Protein 2WCI (pdb70)

Radius of gyration: 21.92 Å; Cα contacts (8 Å, |Δi|>4): 332; chains: 2; bounding box: 42×84×42 Å

CATH classification: 3.40.30.10

Secondary structure (DSSP, 8-state):
--HHHHHHHHHHHH-SEEEEESB-SSSBSSHHHHHHHHHHHTT-S--EEEEGGG-HHHHHHHHHHHT--SS-EEEETTEEEESHHHHHHHHHHTHHHHHHHHHHHHH--S---/-HHHHHHHHHHH-SEEEEESB-SSSBSSHHHHHHHHHHHTT----EEEETTS-HHHHHHHHHHHT--SS-EEEETTEEEE-HHHHHHHHHHTHHHHHHHHHHHHHH--PPP-

Structure (mmCIF, N/CA/C/O backbone):
data_2WCI
#
_entry.id   2WCI
#
_cell.length_a   94.300
_cell.length_b   94.300
_cell.length_c   62.660
_cell.angle_alpha   90.00
_cell.angle_beta   90.00
_cell.angle_gamma   90.00
#
_symmetry.space_group_name_H-M   'P 43 21 2'
#
loop_
_entity.id
_entity.type
_entity.pdbx_description
1 polymer GLUTAREDOXIN-4
2 non-polymer 'FE2/S2 (INORGANIC) CLUSTER'
3 non-polymer GLUTATHIONE
4 non-polymer 'SODIUM ION'
5 water water
#
loop_
_atom_site.group_PDB
_atom_site.id
_atom_site.type_symbol
_atom_site.label_atom_id
_atom_site.label_alt_id
_atom_site.label_comp_id
_atom_site.label_asym_id
_atom_site.label_entity_id
_atom_site.label_seq_id
_atom_site.pdbx_PDB_ins_code
_atom_site.Cartn_x
_atom_site.Cartn_y
_atom_site.Cartn_z
_atom_site.occupancy
_atom_site.B_iso_or_equiv
_atom_site.auth_seq_id
_atom_site.auth_comp_id
_atom_site.auth_asym_id
_atom_site.auth_atom_id
_atom_site.pdbx_PDB_model_num
ATOM 1 N N . MET A 1 21 ? 51.503 17.429 16.281 1.00 37.17 1 MET A N 1
ATOM 2 C CA . MET A 1 21 ? 50.667 17.727 17.487 1.00 36.21 1 MET A CA 1
ATOM 3 C C . MET A 1 21 ? 50.595 19.160 17.975 1.00 34.66 1 MET A C 1
ATOM 4 O O . MET A 1 21 ? 51.601 19.877 18.066 1.00 35.01 1 MET A O 1
ATOM 9 N N . SER A 1 22 ? 49.393 19.544 18.385 1.00 32.31 2 SER A N 1
ATOM 10 C CA . SER A 1 22 ? 49.193 20.761 19.129 1.00 30.33 2 SER A CA 1
ATOM 11 C C . SER A 1 22 ? 48.227 20.375 20.227 1.00 29.19 2 SER A C 1
ATOM 12 O O . SER A 1 22 ? 47.626 19.305 20.155 1.00 29.02 2 SER A O 1
ATOM 15 N N . THR A 1 23 ? 48.092 21.191 21.271 1.00 28.33 3 THR A N 1
ATOM 16 C CA . THR A 1 23 ? 47.085 20.889 22.304 1.00 27.15 3 THR A CA 1
ATOM 17 C C . THR A 1 23 ? 45.669 20.928 21.733 1.00 26.55 3 THR A C 1
ATOM 18 O O . THR A 1 23 ? 44.769 20.244 22.230 1.00 25.69 3 THR A O 1
ATOM 22 N N . THR A 1 24 ? 45.444 21.760 20.727 1.00 26.27 4 THR A N 1
ATOM 23 C CA . THR A 1 24 ? 44.086 21.737 20.124 1.00 24.67 4 THR A CA 1
ATOM 24 C C . THR A 1 24 ? 43.798 20.498 19.278 1.00 24.36 4 THR A C 1
ATOM 25 O O . THR A 1 24 ? 42.685 19.967 19.339 1.00 22.74 4 THR A O 1
ATOM 29 N N . ILE A 1 25 ? 44.796 19.966 18.573 1.00 23.56 5 ILE A N 1
ATOM 30 C CA . ILE A 1 25 ? 44.581 18.688 17.897 1.00 24.07 5 ILE A CA 1
ATOM 31 C C . ILE A 1 25 ? 44.301 17.635 18.962 1.00 24.71 5 ILE A C 1
ATOM 32 O O . ILE A 1 25 ? 43.363 16.814 18.816 1.00 25.12 5 ILE A O 1
ATOM 37 N N . GLU A 1 26 ? 45.066 17.650 20.057 1.00 24.09 6 GLU A N 1
ATOM 38 C CA . GLU A 1 26 ? 44.783 16.703 21.130 1.00 25.71 6 GLU A CA 1
ATOM 39 C C . GLU A 1 26 ? 43.336 16.827 21.625 1.00 25.42 6 GLU A C 1
ATOM 40 O O . GLU A 1 26 ? 42.658 15.818 21.831 1.00 24.02 6 GLU A O 1
ATOM 46 N N . LYS A 1 27 ? 42.868 18.069 21.802 1.00 25.02 7 LYS A N 1
ATOM 47 C CA . LYS A 1 27 ? 41.501 18.271 22.259 1.00 24.07 7 LYS A CA 1
ATOM 48 C C . LYS A 1 27 ? 40.466 17.710 21.286 1.00 22.81 7 LYS A C 1
ATOM 49 O O . LYS A 1 27 ? 39.540 17.039 21.718 1.00 23.17 7 LYS A O 1
ATOM 55 N N . ILE A 1 28 ? 40.608 18.021 20.007 1.00 20.66 8 ILE A N 1
ATOM 56 C CA . ILE A 1 28 ? 39.735 17.478 18.942 1.00 21.48 8 ILE A CA 1
ATOM 57 C C . ILE A 1 28 ? 39.753 15.943 18.918 1.00 21.74 8 ILE A C 1
ATOM 58 O O . ILE A 1 28 ? 38.737 15.267 18.750 1.00 20.44 8 ILE A O 1
ATOM 63 N N . GLN A 1 29 ? 40.933 15.374 19.074 1.00 21.62 9 GLN A N 1
ATOM 64 C CA . GLN A 1 29 ? 41.034 13.919 19.063 1.00 22.46 9 GLN A CA 1
ATOM 65 C C . GLN A 1 29 ? 40.235 13.307 20.203 1.00 22.82 9 GLN A C 1
ATOM 66 O O . GLN A 1 29 ? 39.594 12.283 20.033 1.00 22.26 9 GLN A O 1
ATOM 72 N N . ARG A 1 30 ? 40.272 13.936 21.371 1.00 23.76 10 ARG A N 1
ATOM 73 C CA . ARG A 1 30 ? 39.500 13.448 22.496 1.00 26.13 10 ARG A CA 1
ATOM 74 C C . ARG A 1 30 ? 37.996 13.528 22.185 1.00 24.90 10 ARG A C 1
ATOM 75 O O . ARG A 1 30 ? 37.223 12.627 22.502 1.00 24.79 10 ARG A O 1
ATOM 83 N N . GLN A 1 31 ? 37.584 14.650 21.610 1.00 23.89 11 GLN A N 1
ATOM 84 C CA . GLN A 1 31 ? 36.154 14.888 21.353 1.00 22.15 11 GLN A CA 1
ATOM 85 C C . GLN A 1 31 ? 35.640 13.799 20.430 1.00 21.92 11 GLN A C 1
ATOM 86 O O . GLN A 1 31 ? 34.582 13.185 20.682 1.00 22.32 11 GLN A O 1
ATOM 92 N N . ILE A 1 32 ? 36.399 13.551 19.376 1.00 21.58 12 ILE A N 1
ATOM 93 C CA . ILE A 1 32 ? 36.019 12.578 18.372 1.00 21.81 12 ILE A CA 1
ATOM 94 C C . ILE A 1 32 ? 36.067 11.156 18.935 1.00 22.57 12 ILE A C 1
ATOM 95 O O . ILE A 1 32 ? 35.228 10.307 18.615 1.00 22.21 12 ILE A O 1
ATOM 100 N N . ALA A 1 33 ? 37.058 10.882 19.773 1.00 23.79 13 ALA A N 1
ATOM 101 C CA . ALA A 1 33 ? 37.186 9.512 20.331 1.00 24.12 13 ALA A CA 1
ATOM 102 C C . ALA A 1 33 ? 36.137 9.252 21.402 1.00 25.39 13 ALA A C 1
ATOM 103 O O . ALA A 1 33 ? 35.697 8.125 21.598 1.00 26.88 13 ALA A O 1
ATOM 105 N N . GLU A 1 34 ? 35.732 10.301 22.110 1.00 25.51 14 GLU A N 1
ATOM 106 C CA . GLU A 1 34 ? 34.798 10.184 23.217 1.00 24.79 14 GLU A CA 1
ATOM 107 C C . GLU A 1 34 ? 33.315 10.311 22.838 1.00 24.03 14 GLU A C 1
ATOM 108 O O . GLU A 1 34 ? 32.456 9.965 23.651 1.00 22.73 14 GLU A O 1
ATOM 114 N N . ASN A 1 35 ? 33.027 10.832 21.642 1.00 22.55 15 ASN A N 1
ATOM 115 C CA . ASN A 1 35 ? 31.642 11.112 21.236 1.00 22.10 15 ASN A CA 1
ATOM 116 C C . ASN A 1 35 ? 31.351 10.424 19.905 1.00 20.84 15 ASN A C 1
ATOM 117 O O . ASN A 1 35 ? 31.723 10.915 18.845 1.00 19.50 15 ASN A O 1
ATOM 122 N N . PRO A 1 36 ? 30.671 9.266 19.955 1.00 21.53 16 PRO A N 1
ATOM 123 C CA . PRO A 1 36 ? 30.534 8.459 18.739 1.00 21.32 16 PRO A CA 1
ATOM 124 C C . PRO A 1 36 ? 29.686 9.112 17.645 1.00 19.66 16 PRO A C 1
ATOM 125 O O . PRO A 1 36 ? 29.780 8.726 16.480 1.00 18.52 16 PRO A O 1
ATOM 129 N N . ILE A 1 37 ? 28.885 10.102 18.039 1.00 18.87 17 ILE A N 1
ATOM 130 C CA . ILE A 1 37 ? 28.090 10.891 17.080 1.00 17.97 17 ILE A CA 1
ATOM 131 C C . ILE A 1 37 ? 28.293 12.357 17.450 1.00 17.79 17 ILE A C 1
ATOM 132 O O . ILE A 1 37 ? 27.792 12.802 18.464 1.00 17.82 17 ILE A O 1
ATOM 137 N N . LEU A 1 38 ? 29.012 13.083 16.599 1.00 16.57 18 LEU A N 1
ATOM 138 C CA . LEU A 1 38 ? 29.525 14.411 16.939 1.00 16.58 18 LEU A CA 1
ATOM 139 C C . LEU A 1 38 ? 29.396 15.346 15.747 1.00 15.60 18 LEU A C 1
ATOM 140 O O . LEU A 1 38 ? 29.877 15.064 14.642 1.00 16.04 18 LEU A O 1
ATOM 145 N N . LEU A 1 39 ? 28.749 16.484 15.953 1.00 15.61 19 LEU A N 1
ATOM 146 C CA . LEU A 1 39 ? 28.561 17.412 14.853 1.00 14.91 19 LEU A CA 1
ATOM 147 C C . LEU A 1 39 ? 29.301 18.714 15.219 1.00 15.21 19 LEU A C 1
ATOM 148 O O . LEU A 1 39 ? 28.933 19.363 16.186 1.00 14.92 19 LEU A O 1
ATOM 153 N N . TYR A 1 40 ? 30.327 19.087 14.455 1.00 15.02 20 TYR A N 1
ATOM 154 C CA . TYR A 1 40 ? 30.916 20.417 14.586 1.00 13.78 20 TYR A CA 1
ATOM 155 C C . TYR A 1 40 ? 30.076 21.348 13.712 1.00 14.50 20 TYR A C 1
ATOM 156 O O . TYR A 1 40 ? 29.862 21.080 12.535 1.00 14.79 20 TYR A O 1
ATOM 165 N N . MET A 1 41 ? 29.602 22.451 14.262 1.00 14.80 21 MET A N 1
ATOM 166 C CA . MET A 1 41 ? 28.676 23.262 13.490 1.00 15.43 21 MET A CA 1
ATOM 167 C C . MET A 1 41 ? 28.842 24.757 13.869 1.00 15.82 21 MET A C 1
ATOM 168 O O . MET A 1 41 ? 29.513 25.087 14.842 1.00 15.53 21 MET A O 1
ATOM 173 N N . LYS A 1 42 ? 28.177 25.637 13.126 1.00 17.49 22 LYS A N 1
ATOM 174 C CA . LYS A 1 42 ? 28.146 27.064 13.456 1.00 17.22 22 LYS A CA 1
ATOM 175 C C . LYS A 1 42 ? 26.856 27.314 14.241 1.00 17.38 22 LYS A C 1
ATOM 176 O O . LYS A 1 42 ? 25.737 27.079 13.740 1.00 16.03 22 LYS A O 1
ATOM 182 N N . GLY A 1 43 ? 27.015 27.767 15.481 1.00 17.35 23 GLY A N 1
ATOM 183 C CA . GLY A 1 43 ? 25.892 27.924 16.379 1.00 19.02 23 GLY A CA 1
ATOM 184 C C . GLY A 1 43 ? 25.609 26.635 17.136 1.00 18.80 23 GLY A C 1
ATOM 185 O O . GLY A 1 43 ? 26.467 25.770 17.206 1.00 19.11 23 GLY A O 1
ATOM 186 N N . SER A 1 44 ? 24.409 26.513 17.703 1.00 18.16 24 SER A N 1
ATOM 187 C CA . SER A 1 44 ? 24.014 25.313 18.451 1.00 18.52 24 SER A CA 1
ATOM 188 C C . SER A 1 44 ? 22.792 24.680 17.801 1.00 18.38 24 SER A C 1
ATOM 189 O O . SER A 1 44 ? 22.152 25.299 16.954 1.00 18.91 24 SER A O 1
ATOM 192 N N . PRO A 1 45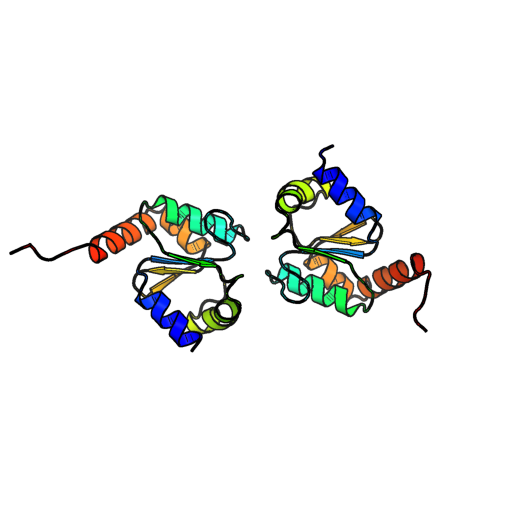 ? 22.481 23.421 18.158 1.00 17.95 25 PRO A N 1
ATOM 193 C CA . PRO A 1 45 ? 21.327 22.769 17.536 1.00 18.63 25 PRO A CA 1
ATOM 194 C C . PRO A 1 45 ? 20.028 23.557 17.687 1.00 18.66 25 PRO A C 1
ATOM 195 O O . PRO A 1 45 ? 19.204 23.554 16.771 1.00 17.79 25 PRO A O 1
ATOM 199 N N . LYS A 1 46 ? 19.860 24.220 18.822 1.00 19.71 26 LYS A N 1
ATOM 200 C CA . LYS A 1 46 ? 18.659 25.012 19.047 1.00 22.43 26 LYS A CA 1
ATOM 201 C C . LYS A 1 46 ? 18.690 26.384 18.343 1.00 22.85 26 LYS A C 1
ATOM 202 O O . LYS A 1 46 ? 17.628 26.943 18.003 1.00 22.67 26 LYS A O 1
ATOM 208 N N . LEU A 1 47 ? 19.890 26.896 18.089 1.00 21.40 27 LEU A N 1
ATOM 209 C CA . LEU A 1 47 ? 20.065 28.210 17.439 1.00 22.11 27 LEU A CA 1
ATOM 210 C C . LEU A 1 47 ? 21.242 28.153 16.455 1.00 20.32 27 LEU A C 1
ATOM 211 O O . LEU A 1 47 ? 22.315 28.648 16.759 1.00 19.65 27 LEU A O 1
ATOM 216 N N . PRO A 1 48 ? 21.035 27.528 15.298 1.00 20.01 28 PRO A N 1
ATOM 217 C CA . PRO A 1 48 ? 22.130 27.416 14.330 1.00 18.81 28 PRO A CA 1
ATOM 218 C C . PRO A 1 48 ? 22.417 28.805 13.728 1.00 19.64 28 PRO A C 1
ATOM 219 O O . PRO A 1 48 ? 21.507 29.690 13.710 1.00 18.51 28 PRO A O 1
ATOM 223 N N . SER A 1 49 ? 23.661 29.026 13.291 1.00 18.40 29 SER A N 1
ATOM 224 C CA . SER A 1 49 ? 24.101 30.363 12.834 1.00 17.45 29 SER A CA 1
ATOM 225 C C . SER A 1 49 ? 24.299 30.413 11.320 1.00 16.95 29 SER A C 1
ATOM 226 O O . SER A 1 49 ? 24.780 31.413 10.770 1.00 17.42 29 SER A O 1
ATOM 229 N N . CYS A 1 50 ? 23.937 29.325 10.645 1.00 16.71 30 CYS A N 1
ATOM 230 C CA . CYS A 1 50 ? 24.198 29.154 9.211 1.00 16.08 30 CYS A CA 1
ATOM 231 C C . CYS A 1 50 ? 23.289 28.066 8.685 1.00 16.65 30 CYS A C 1
ATOM 232 O O . CYS A 1 50 ? 23.126 27.030 9.341 1.00 15.75 30 CYS A O 1
ATOM 235 N N . GLY A 1 51 ? 22.686 28.294 7.520 1.00 17.25 31 GLY A N 1
ATOM 236 C CA . GLY A 1 51 ? 21.789 27.294 6.922 1.00 16.81 31 GLY A CA 1
ATOM 237 C C . GLY A 1 51 ? 22.436 25.921 6.707 1.00 17.38 31 GLY A C 1
ATOM 238 O O . GLY A 1 51 ? 21.776 24.879 6.831 1.00 16.74 31 GLY A O 1
ATOM 239 N N . PHE A 1 52 ? 23.726 25.883 6.370 1.00 16.36 32 PHE A N 1
ATOM 240 C CA . PHE A 1 52 ? 24.395 24.577 6.195 1.00 16.31 32 PHE A CA 1
ATOM 241 C C . PHE A 1 52 ? 24.385 23.778 7.505 1.00 15.72 32 PHE A C 1
ATOM 242 O O . PHE A 1 52 ? 24.182 22.559 7.498 1.00 16.48 32 PHE A O 1
ATOM 250 N N . SER A 1 53 ? 24.666 24.459 8.620 1.00 15.15 33 SER A N 1
ATOM 251 C CA . SER A 1 53 ? 24.669 23.847 9.940 1.00 14.55 33 SER A CA 1
ATOM 252 C C . SER A 1 53 ? 23.240 23.511 10.371 1.00 15.70 33 SER A C 1
ATOM 253 O O . SER A 1 53 ? 23.008 22.452 10.930 1.00 15.33 33 SER A O 1
ATOM 256 N N . ALA A 1 54 ? 22.293 24.411 10.112 1.00 15.56 34 ALA A N 1
ATOM 257 C CA . ALA A 1 54 ? 20.841 24.125 10.416 1.00 14.67 34 ALA A CA 1
ATOM 258 C C . ALA A 1 54 ? 20.348 22.856 9.689 1.00 15.82 34 ALA A C 1
ATOM 259 O O . ALA A 1 54 ? 19.689 21.985 10.303 1.00 16.56 34 ALA A O 1
ATOM 261 N N . GLN A 1 55 ? 20.598 22.774 8.392 1.00 15.35 35 GLN A N 1
ATOM 262 C CA . GLN A 1 55 ? 20.186 21.604 7.593 1.00 17.38 35 GLN A CA 1
ATOM 263 C C . GLN A 1 55 ? 20.783 20.293 8.110 1.00 17.17 35 GLN A C 1
ATOM 264 O O . GLN A 1 55 ? 20.079 19.263 8.227 1.00 16.50 35 GLN A O 1
ATOM 270 N N . ALA A 1 56 ? 22.090 20.312 8.366 1.00 16.69 36 ALA A N 1
ATOM 271 C CA . ALA A 1 56 ? 22.763 19.133 8.869 1.00 17.08 36 ALA A CA 1
ATOM 272 C C . ALA A 1 56 ? 22.214 18.709 10.256 1.00 17.32 36 ALA A C 1
ATOM 273 O O . ALA A 1 56 ? 21.935 17.517 10.494 1.00 16.34 36 ALA A O 1
ATOM 275 N N . VAL A 1 57 ? 21.991 19.683 11.139 1.00 16.59 37 VAL A N 1
ATOM 276 C CA . VAL A 1 57 ? 21.567 19.350 12.468 1.00 17.97 37 VAL A CA 1
ATOM 277 C C . VAL A 1 57 ? 20.135 18.808 12.459 1.00 18.32 37 VAL A C 1
ATOM 278 O O . VAL A 1 57 ? 19.814 17.925 13.252 1.00 18.22 37 VAL A O 1
ATOM 282 N N . GLN A 1 58 ? 19.292 19.317 11.548 1.00 18.05 38 GLN A N 1
ATOM 283 C CA . GLN A 1 58 ? 17.894 18.883 11.410 1.00 19.65 38 GLN A CA 1
ATOM 284 C C . GLN A 1 58 ? 17.838 17.408 10.986 1.00 19.56 38 GLN A C 1
ATOM 285 O O . GLN A 1 58 ? 17.161 16.585 11.614 1.00 19.89 38 GLN A O 1
ATOM 291 N N . ALA A 1 59 ? 18.568 17.085 9.928 1.00 18.13 39 ALA A N 1
ATOM 292 C CA . ALA A 1 59 ? 18.678 15.705 9.429 1.00 18.27 39 ALA A CA 1
ATOM 293 C C . ALA A 1 59 ? 19.282 14.764 10.490 1.00 18.00 39 ALA A C 1
ATOM 294 O O . ALA A 1 59 ? 18.815 13.633 10.686 1.00 17.59 39 ALA A O 1
ATOM 296 N N . LEU A 1 60 ? 20.318 15.212 11.193 1.00 16.87 40 LEU A N 1
ATOM 297 C CA . LEU A 1 60 ? 20.949 14.351 12.191 1.00 16.89 40 LEU A CA 1
ATOM 298 C C . LEU A 1 60 ? 19.967 14.081 13.336 1.00 17.46 40 LEU A C 1
ATOM 299 O O . LEU A 1 60 ? 19.720 12.913 13.739 1.00 17.29 40 LEU A O 1
ATOM 304 N N . ALA A 1 61 ? 19.409 15.171 13.860 1.00 15.86 41 ALA A N 1
ATOM 305 C CA . ALA A 1 61 ? 18.495 15.084 14.983 1.00 16.97 41 ALA A CA 1
ATOM 306 C C . ALA A 1 61 ? 17.284 14.224 14.645 1.00 17.57 41 ALA A C 1
ATOM 307 O O . ALA A 1 61 ? 16.799 13.486 15.496 1.00 18.38 41 ALA A O 1
ATOM 309 N N . ALA A 1 62 ? 16.790 14.316 13.418 1.00 18.21 42 ALA A N 1
ATOM 310 C CA . ALA A 1 62 ? 15.621 13.525 13.001 1.00 21.00 42 ALA A CA 1
ATOM 311 C C . ALA A 1 62 ? 15.891 12.010 13.077 1.00 22.03 42 ALA A C 1
ATOM 312 O O . ALA A 1 62 ? 14.950 11.213 13.017 1.00 21.52 42 ALA A O 1
ATOM 314 N N . CYS A 1 63 ? 17.158 11.613 13.181 1.00 21.89 43 CYS A N 1
ATOM 315 C CA . CYS A 1 63 ? 17.491 10.184 13.282 1.00 23.04 43 CYS A CA 1
ATOM 316 C C . CYS A 1 63 ? 17.100 9.621 14.658 1.00 22.76 43 CYS A C 1
ATOM 317 O O . CYS A 1 63 ? 16.993 8.383 14.849 1.00 22.74 43 CYS A O 1
ATOM 320 N N . GLY A 1 64 ? 16.904 10.530 15.606 1.00 21.79 44 GLY A N 1
ATOM 321 C CA . GLY A 1 64 ? 16.302 10.211 16.911 1.00 22.31 44 GLY A CA 1
ATOM 322 C C . GLY A 1 64 ? 17.234 9.614 17.947 1.00 22.56 44 GLY A C 1
ATOM 323 O O . GLY A 1 64 ? 16.773 8.950 18.877 1.00 22.17 44 GLY A O 1
ATOM 324 N N . GLU A 1 65 ? 18.544 9.813 17.790 1.00 21.57 45 GLU A N 1
ATOM 325 C CA . GLU A 1 65 ? 19.535 9.310 18.762 1.00 22.37 45 GLU A CA 1
ATOM 326 C C . GLU A 1 65 ? 20.351 10.476 19.360 1.00 23.31 45 GLU A C 1
ATOM 327 O O . GLU A 1 65 ? 20.425 11.552 18.766 1.00 22.26 45 GLU A O 1
ATOM 333 N N . ARG A 1 66 ? 20.932 10.252 20.539 1.00 23.25 46 ARG A N 1
ATOM 334 C CA . ARG A 1 66 ? 21.679 11.280 21.212 1.00 24.17 46 ARG A CA 1
ATOM 335 C C . ARG A 1 66 ? 22.831 11.663 20.318 1.00 23.09 46 ARG A C 1
ATOM 336 O O . ARG A 1 66 ? 23.474 10.774 19.759 1.00 23.03 46 ARG A O 1
ATOM 344 N N . PHE A 1 67 ? 23.117 12.964 20.197 1.00 20.29 47 PHE A N 1
ATOM 345 C CA . PHE A 1 67 ? 24.332 13.401 19.493 1.00 19.84 47 PHE A CA 1
ATOM 346 C C . PHE A 1 67 ? 24.955 14.531 20.292 1.00 19.43 47 PHE A C 1
ATOM 347 O O . PHE A 1 67 ? 24.254 15.255 21.021 1.00 19.74 47 PHE A O 1
ATOM 355 N N . ALA A 1 68 ? 26.269 14.672 20.165 1.00 18.68 48 ALA A N 1
ATOM 356 C CA . ALA A 1 68 ? 26.982 15.789 20.765 1.00 18.07 48 ALA A CA 1
ATOM 357 C C . ALA A 1 68 ? 27.295 16.840 19.674 1.00 17.29 48 ALA A C 1
ATOM 358 O O . ALA A 1 68 ? 27.321 16.510 18.484 1.00 16.33 48 ALA A O 1
ATOM 360 N N . TYR A 1 69 ? 27.441 18.110 20.065 1.00 16.63 49 TYR A N 1
ATOM 361 C CA . TYR A 1 69 ? 27.803 19.170 19.079 1.00 16.16 49 TYR A CA 1
ATOM 362 C C . TYR A 1 69 ? 28.930 20.021 19.661 1.00 16.57 49 TYR A C 1
ATOM 363 O O . TYR A 1 69 ? 29.087 20.128 20.879 1.00 17.24 49 TYR A O 1
ATOM 372 N N . VAL A 1 70 ? 29.676 20.666 18.774 1.00 16.97 50 VAL A N 1
ATOM 373 C CA . VAL A 1 70 ? 30.618 21.708 19.165 1.00 16.62 50 VAL A CA 1
ATOM 374 C C . VAL A 1 70 ? 30.299 22.909 18.289 1.00 16.43 50 VAL A C 1
ATOM 375 O O . VAL A 1 70 ? 30.234 22.794 17.081 1.00 15.82 50 VAL A O 1
ATOM 379 N N . ASP A 1 71 ? 30.086 24.055 18.909 1.00 17.32 51 ASP A N 1
ATOM 380 C CA . ASP A 1 71 ? 29.862 25.290 18.165 1.00 17.43 51 ASP A CA 1
ATOM 381 C C . ASP A 1 71 ? 31.211 25.926 17.873 1.00 17.78 51 ASP A C 1
ATOM 382 O O . ASP A 1 71 ? 31.853 26.504 18.776 1.00 19.39 51 ASP A O 1
ATOM 387 N N . ILE A 1 72 ? 31.678 25.790 16.648 1.00 17.02 52 ILE A N 1
ATOM 388 C CA . ILE A 1 72 ? 33.034 26.267 16.345 1.00 17.87 52 ILE A CA 1
ATOM 389 C C . ILE A 1 72 ? 33.085 27.797 16.356 1.00 18.14 52 ILE A C 1
ATOM 390 O O . ILE A 1 72 ? 34.149 28.367 16.291 1.00 17.90 52 ILE A O 1
ATOM 395 N N . LEU A 1 73 ? 31.929 28.464 16.436 1.00 18.80 53 LEU A N 1
ATOM 396 C CA . LEU A 1 73 ? 31.970 29.919 16.536 1.00 20.25 53 LEU A CA 1
ATOM 397 C C . LEU A 1 73 ? 32.253 30.356 17.975 1.00 21.85 53 LEU A C 1
ATOM 398 O O . LEU A 1 73 ? 32.443 31.555 18.245 1.00 21.68 53 LEU A O 1
ATOM 403 N N . GLN A 1 74 ? 32.269 29.404 18.891 1.00 22.17 54 GLN A N 1
ATOM 404 C CA . GLN A 1 74 ? 32.680 29.689 20.274 1.00 24.38 54 GLN A CA 1
ATOM 405 C C . GLN A 1 74 ? 34.002 29.009 20.602 1.00 24.43 54 GLN A C 1
ATOM 406 O O . GLN A 1 74 ? 34.427 28.970 21.761 1.00 25.42 54 GLN A O 1
ATOM 412 N N . ASN A 1 75 ? 34.665 28.475 19.590 1.00 24.14 55 ASN A N 1
ATOM 413 C CA . ASN A 1 75 ? 35.870 27.711 19.818 1.00 24.88 55 ASN A CA 1
ATOM 414 C C . ASN A 1 75 ? 36.843 28.041 18.721 1.00 25.22 55 ASN A C 1
ATOM 415 O O . ASN A 1 75 ? 37.025 27.266 17.795 1.00 24.65 55 ASN A O 1
ATOM 420 N N . PRO A 1 76 ? 37.453 29.228 18.800 1.00 25.50 56 PRO A N 1
ATOM 421 C CA . PRO A 1 76 ? 38.304 29.688 17.701 1.00 25.85 56 PRO A CA 1
ATOM 422 C C . PRO A 1 76 ? 39.464 28.763 17.376 1.00 25.72 56 PRO A C 1
ATOM 423 O O . PRO A 1 76 ? 39.855 28.683 16.217 1.00 25.22 56 PRO A O 1
ATOM 427 N N . ASP A 1 77 ? 39.991 28.073 18.387 1.00 26.43 57 ASP A N 1
ATOM 428 C CA . ASP A 1 77 ? 41.099 27.133 18.187 1.00 26.99 57 ASP A CA 1
ATOM 429 C C . ASP A 1 77 ? 40.654 25.978 17.287 1.00 25.37 57 ASP A C 1
ATOM 430 O O . ASP A 1 77 ? 41.335 25.589 16.340 1.00 23.77 57 ASP A O 1
ATOM 435 N N . ILE A 1 78 ? 39.469 25.447 17.583 1.00 23.16 58 ILE A N 1
ATOM 436 C CA . ILE A 1 78 ? 38.925 24.385 16.728 1.00 21.44 58 ILE A CA 1
ATOM 437 C C . ILE A 1 78 ? 38.573 24.868 15.319 1.00 20.58 58 ILE A C 1
ATOM 438 O O . ILE A 1 78 ? 38.853 24.210 14.317 1.00 19.45 58 ILE A O 1
ATOM 443 N N . ARG A 1 79 ? 37.941 26.035 15.222 1.00 20.32 59 ARG A N 1
ATOM 444 C CA . ARG A 1 79 ? 37.656 26.585 13.914 1.00 19.87 59 ARG A CA 1
ATOM 445 C C . ARG A 1 79 ? 38.905 26.688 13.004 1.00 20.95 59 ARG A C 1
ATOM 446 O O . ARG A 1 79 ? 38.860 26.409 11.777 1.00 19.63 59 ARG A O 1
ATOM 454 N N . ALA A 1 80 ? 40.018 27.087 13.626 1.00 22.05 60 ALA A N 1
ATOM 455 C CA . ALA A 1 80 ? 41.316 27.283 12.940 1.00 23.08 60 ALA A CA 1
ATOM 456 C C . ALA A 1 80 ? 41.982 25.979 12.544 1.00 23.61 60 ALA A C 1
ATOM 457 O O . ALA A 1 80 ? 42.498 25.858 11.437 1.00 24.34 60 ALA A O 1
ATOM 459 N N . GLU A 1 81 ? 41.963 25.007 13.462 1.00 23.34 61 GLU A N 1
ATOM 460 C CA . GLU A 1 81 ? 42.734 23.767 13.326 1.00 22.57 61 GLU A CA 1
ATOM 461 C C . GLU A 1 81 ? 42.002 22.551 12.756 1.00 21.69 61 GLU A C 1
ATOM 462 O O . GLU A 1 81 ? 42.623 21.654 12.160 1.00 20.59 61 GLU A O 1
ATOM 468 N N . LEU A 1 82 ? 40.692 22.492 12.959 1.00 19.22 62 LEU A N 1
ATOM 469 C CA . LEU A 1 82 ? 39.968 21.268 12.535 1.00 18.64 62 LEU A CA 1
ATOM 470 C C . LEU A 1 82 ? 39.976 20.972 11.026 1.00 18.61 62 LEU A C 1
ATOM 471 O O . LEU A 1 82 ? 40.062 19.822 10.606 1.00 19.56 62 LEU A O 1
ATOM 476 N N . PRO A 1 83 ? 39.861 22.005 10.188 1.00 18.20 63 PRO A N 1
ATOM 477 C CA . PRO A 1 83 ? 39.804 21.779 8.763 1.00 18.69 63 PRO A CA 1
ATOM 478 C C . PRO A 1 83 ? 41.032 21.003 8.243 1.00 19.61 63 PRO A C 1
ATOM 479 O O . PRO A 1 83 ? 40.908 20.073 7.451 1.00 19.06 63 PRO A O 1
ATOM 483 N N . LYS A 1 84 ? 42.223 21.422 8.658 1.00 21.17 64 LYS A N 1
ATOM 484 C CA . LYS A 1 84 ? 43.438 20.700 8.286 1.00 22.48 64 LYS A CA 1
ATOM 485 C C . LYS A 1 84 ? 43.485 19.298 8.876 1.00 22.22 64 LYS A C 1
ATOM 486 O O . LYS A 1 84 ? 43.879 18.343 8.183 1.00 23.13 64 LYS A O 1
ATOM 492 N N . TYR A 1 85 ? 43.085 19.149 10.131 1.00 21.94 65 TYR A N 1
ATOM 493 C CA . TYR A 1 85 ? 43.082 17.814 10.753 1.00 21.36 65 TYR A CA 1
ATOM 494 C C . TYR A 1 85 ? 42.095 16.861 10.030 1.00 22.45 65 TYR A C 1
ATOM 495 O O . TYR A 1 85 ? 42.400 15.699 9.750 1.00 21.00 65 TYR A O 1
ATOM 504 N N . ALA A 1 86 ? 40.926 17.398 9.682 1.00 20.53 66 ALA A N 1
ATOM 505 C CA . ALA A 1 86 ? 39.846 16.649 9.047 1.00 20.01 66 ALA A CA 1
ATOM 506 C C . ALA A 1 86 ? 40.056 16.424 7.572 1.00 19.68 66 ALA A C 1
ATOM 507 O O . ALA A 1 86 ? 39.322 15.656 6.952 1.00 18.66 66 ALA A O 1
ATOM 509 N N . ASN A 1 87 ? 41.016 17.136 6.991 1.00 19.25 67 ASN A N 1
ATOM 510 C CA . ASN A 1 87 ? 41.117 17.167 5.532 1.00 20.03 67 ASN A CA 1
ATOM 511 C C . ASN A 1 87 ? 39.786 17.573 4.880 1.00 18.62 67 ASN A C 1
ATOM 512 O O . ASN A 1 87 ? 39.362 16.987 3.877 1.00 18.46 67 ASN A O 1
ATOM 517 N N . TRP A 1 88 ? 39.191 18.622 5.435 1.00 17.85 68 TRP A N 1
ATOM 518 C CA . TRP A 1 88 ? 37.813 19.041 5.097 1.00 18.29 68 TRP A CA 1
ATOM 519 C C . TRP A 1 88 ? 37.669 20.506 5.498 1.00 19.05 68 TRP A C 1
ATOM 520 O O . TRP A 1 88 ? 37.643 20.846 6.688 1.00 19.70 68 TRP A O 1
ATOM 531 N N . PRO A 1 89 ? 37.562 21.386 4.494 1.00 19.33 69 PRO A N 1
ATOM 532 C CA . PRO A 1 89 ? 37.753 22.800 4.723 1.00 19.96 69 PRO A CA 1
ATOM 533 C C . PRO A 1 89 ? 36.633 23.484 5.503 1.00 19.95 69 PRO A C 1
ATOM 534 O O . PRO A 1 89 ? 36.802 24.598 5.959 1.00 21.11 69 PRO A O 1
ATOM 538 N N . THR A 1 90 ? 35.490 22.824 5.666 1.00 18.48 70 THR A N 1
ATOM 539 C CA . THR A 1 90 ? 34.265 23.549 5.994 1.00 16.55 70 THR A CA 1
ATOM 540 C C . THR A 1 90 ? 33.516 22.957 7.172 1.00 15.72 70 THR A C 1
ATOM 541 O O . THR A 1 90 ? 33.821 21.837 7.616 1.00 14.83 70 THR A O 1
ATOM 545 N N . PHE A 1 91 ? 32.548 23.748 7.676 1.00 14.09 71 PHE A N 1
ATOM 546 C CA . PHE A 1 91 ? 31.567 23.318 8.651 1.00 14.76 71 PHE A CA 1
ATOM 547 C C . PHE A 1 91 ? 30.169 23.402 8.008 1.00 14.85 71 PHE A C 1
ATOM 548 O O . PHE A 1 91 ? 29.931 24.279 7.195 1.00 15.37 71 PHE A O 1
ATOM 556 N N . PRO A 1 92 ? 29.240 22.490 8.395 1.00 14.70 72 PRO A N 1
ATOM 557 C CA . PRO A 1 92 ? 29.396 21.551 9.498 1.00 14.48 72 PRO A CA 1
ATOM 558 C C . PRO A 1 92 ? 30.237 20.296 9.151 1.00 14.33 72 PRO A C 1
ATOM 559 O O . PRO A 1 92 ? 30.449 19.982 7.969 1.00 14.95 72 PRO A O 1
ATOM 563 N N . GLN A 1 93 ? 30.660 19.585 10.186 1.00 14.93 73 GLN A N 1
ATOM 564 C CA . GLN A 1 93 ? 31.280 18.243 10.013 1.00 15.45 73 GLN A CA 1
ATOM 565 C C . GLN A 1 93 ? 30.624 17.250 10.929 1.00 15.18 73 GLN A C 1
ATOM 566 O O . GLN A 1 93 ? 30.634 17.434 12.144 1.00 14.96 73 GLN A O 1
ATOM 572 N N . LEU A 1 94 ? 30.098 16.175 10.351 1.00 15.60 74 LEU A N 1
ATOM 573 C CA . LEU A 1 94 ? 29.574 15.066 11.164 1.00 15.44 74 LEU A CA 1
ATOM 574 C C . LEU A 1 94 ? 30.624 13.960 11.230 1.00 16.02 74 LEU A C 1
ATOM 575 O O . LEU A 1 94 ? 31.049 13.427 10.191 1.00 16.97 74 LEU A O 1
ATOM 580 N N . TRP A 1 95 ? 31.006 13.610 12.447 1.00 15.98 75 TRP A N 1
ATOM 581 C CA . TRP A 1 95 ? 31.924 12.522 12.711 1.00 16.61 75 TRP A CA 1
ATOM 582 C C . TRP A 1 95 ? 31.129 11.411 13.408 1.00 17.16 75 TRP A C 1
ATOM 583 O O . TRP A 1 95 ? 30.389 11.664 14.367 1.00 16.94 75 TRP A O 1
ATOM 594 N N . VAL A 1 96 ? 31.254 10.201 12.897 1.00 16.79 76 VAL A N 1
ATOM 595 C CA . VAL A 1 96 ? 30.537 9.061 13.461 1.00 16.75 76 VAL A CA 1
ATOM 596 C C . VAL A 1 96 ? 31.532 7.955 13.717 1.00 18.30 76 VAL A C 1
ATOM 597 O O . VAL A 1 96 ? 32.218 7.516 12.774 1.00 17.63 76 VAL A O 1
ATOM 601 N N . ASP A 1 97 ? 31.643 7.556 14.985 1.00 19.51 77 ASP A N 1
ATOM 602 C CA . ASP A 1 97 ? 32.562 6.482 15.374 1.00 21.82 77 ASP A CA 1
ATOM 603 C C . ASP A 1 97 ? 34.005 6.743 14.924 1.00 22.59 77 ASP A C 1
ATOM 604 O O . ASP A 1 97 ? 34.695 5.812 14.451 1.00 23.25 77 ASP A O 1
ATOM 609 N N . GLY A 1 98 ? 34.474 7.982 15.080 1.00 22.19 78 GLY A N 1
ATOM 610 C CA . GLY A 1 98 ? 35.840 8.357 14.711 1.00 21.46 78 GLY A CA 1
ATOM 611 C C . GLY A 1 98 ? 36.101 8.646 13.240 1.00 21.86 78 GLY A C 1
ATOM 612 O O . GLY A 1 98 ? 37.243 8.923 12.869 1.00 22.67 78 GLY A O 1
ATOM 613 N N . GLU A 1 99 ? 35.082 8.542 12.387 1.00 20.40 79 GLU A N 1
ATOM 614 C CA . GLU A 1 99 ? 35.236 8.798 10.969 1.00 20.76 79 GLU A CA 1
ATOM 615 C C . GLU A 1 99 ? 34.454 10.050 10.527 1.00 19.93 79 GLU A C 1
ATOM 616 O O . GLU A 1 99 ? 33.340 10.267 10.973 1.00 19.04 79 GLU A O 1
ATOM 622 N N . LEU A 1 100 ? 35.044 10.866 9.661 1.00 19.41 80 LEU A N 1
ATOM 623 C CA . LEU A 1 100 ? 34.330 12.030 9.118 1.00 19.63 80 LEU A CA 1
ATOM 624 C C . LEU A 1 100 ? 33.386 11.536 8.065 1.00 19.37 80 LEU A C 1
ATOM 625 O O . LEU A 1 100 ? 33.806 10.922 7.060 1.00 20.26 80 LEU A O 1
ATOM 630 N N . VAL A 1 101 ? 32.095 11.732 8.310 1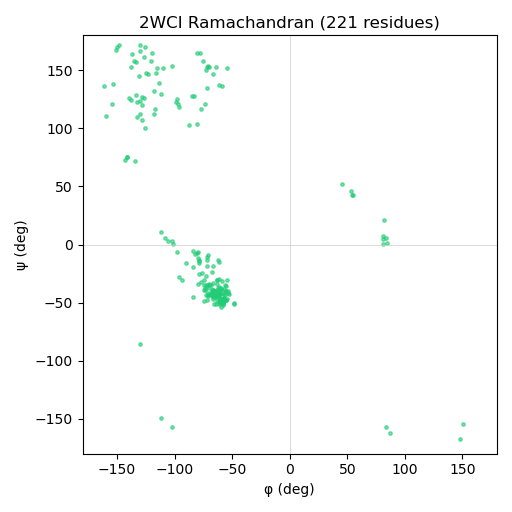.00 18.65 81 VAL A N 1
ATOM 631 C CA . VAL A 1 101 ? 31.091 11.422 7.302 1.00 17.70 81 VAL A CA 1
ATOM 632 C C . VAL A 1 101 ? 31.066 12.444 6.186 1.00 18.00 81 VAL A C 1
ATOM 633 O O . VAL A 1 101 ? 31.012 12.097 4.980 1.00 17.99 81 VAL A O 1
ATOM 637 N N . GLY A 1 102 ? 31.035 13.721 6.570 1.00 17.97 82 GLY A N 1
ATOM 638 C CA . GLY A 1 102 ? 31.099 14.807 5.589 1.00 17.94 82 GLY A CA 1
ATOM 639 C C . GLY A 1 102 ? 30.361 16.006 6.134 1.00 16.97 82 GLY A 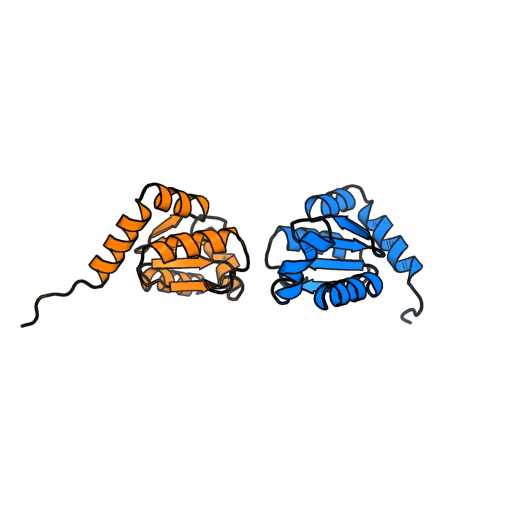C 1
ATOM 640 O O . GLY A 1 102 ? 30.182 16.127 7.346 1.00 15.89 82 GLY A O 1
ATOM 641 N N . GLY A 1 103 ? 29.872 16.864 5.227 1.00 17.34 83 GLY A N 1
ATOM 642 C CA . GLY A 1 103 ? 29.267 18.118 5.664 1.00 16.90 83 GLY A CA 1
ATOM 643 C C . GLY A 1 103 ? 27.774 18.111 5.397 1.00 18.14 83 GLY A C 1
ATOM 644 O O . GLY A 1 103 ? 27.161 17.032 5.379 1.00 18.11 83 GLY A O 1
ATOM 645 N N . CYS A 1 104 ? 27.200 19.290 5.135 1.00 16.99 84 CYS A N 1
ATOM 646 C CA . CYS A 1 104 ? 25.752 19.431 4.920 1.00 18.55 84 CYS A CA 1
ATOM 647 C C . CYS A 1 104 ? 25.208 18.608 3.750 1.00 19.05 84 CYS A C 1
ATOM 648 O O . CYS A 1 104 ? 24.272 17.794 3.901 1.00 19.88 84 CYS A O 1
ATOM 651 N N . ASP A 1 105 ? 25.805 18.790 2.582 1.00 19.05 85 ASP A N 1
ATOM 652 C CA . ASP A 1 105 ? 25.318 18.095 1.389 1.00 20.22 85 ASP A CA 1
ATOM 653 C C . ASP A 1 105 ? 25.282 16.571 1.568 1.00 20.36 85 ASP A C 1
ATOM 654 O O . ASP A 1 105 ? 24.301 15.902 1.193 1.00 20.61 85 ASP A O 1
ATOM 659 N N . ILE A 1 106 ? 26.370 16.023 2.068 1.00 19.30 86 ILE A N 1
ATOM 660 C CA . ILE A 1 106 ? 26.459 14.567 2.312 1.00 19.58 86 ILE A CA 1
ATOM 661 C C . ILE A 1 106 ? 25.425 14.088 3.329 1.00 19.33 86 ILE A C 1
ATOM 662 O O . ILE A 1 106 ? 24.654 13.125 3.071 1.00 19.63 86 ILE A O 1
ATOM 667 N N . VAL A 1 107 ? 25.372 14.745 4.474 1.00 17.63 87 VAL A N 1
ATOM 668 C CA . VAL A 1 107 ? 24.436 14.358 5.521 1.00 19.32 87 VAL A CA 1
ATOM 669 C C . VAL A 1 107 ? 22.981 14.398 4.993 1.00 20.66 87 VAL A C 1
ATOM 670 O O . VAL A 1 107 ? 22.189 13.470 5.225 1.00 20.96 87 VAL A O 1
ATOM 674 N N . ILE A 1 108 ? 22.603 15.454 4.286 1.00 21.79 88 ILE A N 1
ATOM 675 C CA . ILE A 1 108 ? 21.195 15.470 3.852 1.00 23.79 88 ILE A CA 1
ATOM 676 C C . ILE A 1 108 ? 20.934 14.417 2.724 1.00 24.74 88 ILE A C 1
ATOM 677 O O . ILE A 1 108 ? 19.904 13.708 2.708 1.00 26.24 88 ILE A O 1
ATOM 682 N N . GLU A 1 109 ? 21.872 14.234 1.823 1.00 25.04 89 GLU A N 1
ATOM 683 C CA . GLU A 1 109 ? 21.630 13.199 0.843 1.00 26.75 89 GLU A CA 1
ATOM 684 C C . GLU A 1 109 ? 21.414 11.863 1.578 1.00 26.66 89 GLU A C 1
ATOM 685 O O . GLU A 1 109 ? 20.415 11.137 1.306 1.00 27.22 89 GLU A O 1
ATOM 6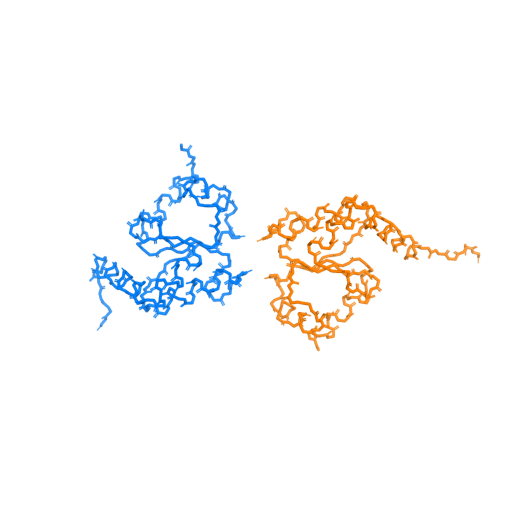91 N N . MET A 1 110 ? 22.326 11.524 2.490 1.00 25.22 90 MET A N 1
ATOM 692 C CA . MET A 1 110 ? 22.207 10.261 3.238 1.00 24.99 90 MET A CA 1
ATOM 693 C C . MET A 1 110 ? 20.862 10.142 3.947 1.00 25.01 90 MET A C 1
ATOM 694 O O . MET A 1 110 ? 20.285 9.056 4.008 1.00 25.50 90 MET A O 1
ATOM 699 N N . TYR A 1 111 ? 20.362 11.236 4.515 1.00 24.90 91 TYR A N 1
ATOM 700 C CA . TYR A 1 111 ? 19.057 11.205 5.174 1.00 25.47 91 TYR A CA 1
ATOM 701 C C . TYR A 1 111 ? 17.991 10.922 4.125 1.00 26.29 91 TYR A C 1
ATOM 702 O O . TYR A 1 111 ? 17.080 10.112 4.359 1.00 26.20 91 TYR A O 1
ATOM 711 N N . GLN A 1 112 ? 18.088 11.605 2.992 1.00 26.62 92 GLN A N 1
ATOM 712 C CA . GLN A 1 112 ? 17.117 11.402 1.923 1.00 29.24 92 GLN A CA 1
ATOM 713 C C . GLN A 1 112 ? 17.037 9.916 1.473 1.00 29.66 92 GLN A C 1
ATOM 714 O O . GLN A 1 112 ? 15.950 9.400 1.199 1.00 30.50 92 GLN A O 1
ATOM 720 N N . ARG A 1 113 ? 18.176 9.249 1.398 1.00 30.21 93 ARG A N 1
ATOM 721 C CA . ARG A 1 113 ? 18.242 7.830 0.992 1.00 31.11 93 ARG A CA 1
ATOM 722 C C . ARG A 1 113 ? 17.944 6.863 2.140 1.00 30.43 93 ARG A C 1
ATOM 723 O O . ARG A 1 113 ? 17.880 5.661 1.926 1.00 31.22 93 ARG A O 1
ATOM 731 N N . GLY A 1 114 ? 17.831 7.356 3.365 1.00 29.38 94 GLY A N 1
ATOM 732 C CA . GLY A 1 114 ? 17.638 6.468 4.522 1.00 28.91 94 GLY A CA 1
ATOM 733 C C . GLY A 1 114 ? 18.931 5.897 5.107 1.00 28.21 94 GLY A C 1
ATOM 734 O O . GLY A 1 114 ? 18.918 5.131 6.085 1.00 28.46 94 GLY A O 1
ATOM 735 N N . GLU A 1 115 ? 20.068 6.281 4.542 1.00 26.50 95 GLU A N 1
ATOM 736 C CA . GLU A 1 115 ? 21.323 5.688 5.001 1.00 25.52 95 GLU A CA 1
ATOM 737 C C . GLU A 1 115 ? 21.827 6.320 6.307 1.00 24.17 95 GLU A C 1
ATOM 738 O O . GLU A 1 115 ? 22.452 5.653 7.153 1.00 22.95 95 GLU A O 1
ATOM 744 N N . LEU A 1 116 ? 21.577 7.618 6.476 1.00 22.50 96 LEU A N 1
ATOM 745 C CA . LEU A 1 116 ? 21.994 8.275 7.695 1.00 22.08 96 LEU A CA 1
ATOM 746 C C . LEU A 1 116 ? 21.282 7.620 8.878 1.00 22.89 96 LEU A C 1
ATOM 747 O O . LEU A 1 116 ? 21.898 7.316 9.923 1.00 22.34 96 LEU A O 1
ATOM 752 N N . GLN A 1 117 ? 19.974 7.403 8.722 1.00 23.60 97 GLN A N 1
ATOM 753 C CA . GLN A 1 117 ? 19.195 6.747 9.780 1.00 24.78 97 GLN A CA 1
ATOM 754 C C . GLN A 1 117 ? 19.812 5.410 10.236 1.00 24.82 97 GLN A C 1
ATOM 755 O O . GLN A 1 117 ? 19.892 5.142 11.428 1.00 24.67 97 GLN A O 1
ATOM 761 N N . GLN A 1 118 ? 20.274 4.606 9.284 1.00 25.53 98 GLN A N 1
ATOM 762 C CA . GLN A 1 118 ? 20.876 3.295 9.579 1.00 26.77 98 GLN A CA 1
ATOM 763 C C . GLN A 1 118 ? 22.236 3.414 10.223 1.00 25.78 98 GLN A C 1
ATOM 764 O O . GLN A 1 118 ? 22.493 2.781 11.232 1.00 25.82 98 GLN A O 1
ATOM 770 N N . LEU A 1 119 ? 23.110 4.249 9.657 1.00 25.12 99 LEU A N 1
ATOM 771 C CA . LEU A 1 119 ? 24.405 4.497 10.309 1.00 24.19 99 LEU A CA 1
ATOM 772 C C . LEU A 1 119 ? 24.258 4.950 11.754 1.00 23.83 99 LEU A C 1
ATOM 773 O O . LEU A 1 119 ? 24.962 4.470 12.637 1.00 23.89 99 LEU A O 1
ATOM 778 N N . ILE A 1 120 ? 23.369 5.910 11.995 1.00 23.06 100 ILE A N 1
ATOM 779 C CA . ILE A 1 120 ? 23.223 6.480 13.322 1.00 22.52 100 ILE A CA 1
ATOM 780 C C . ILE A 1 120 ? 22.573 5.467 14.281 1.00 23.74 100 ILE A C 1
ATOM 781 O O . ILE A 1 120 ? 23.006 5.279 15.442 1.00 22.88 100 ILE A O 1
ATOM 786 N N . LYS A 1 121 ? 21.539 4.793 13.788 1.00 24.60 101 LYS A N 1
ATOM 787 C CA . LYS A 1 121 ? 20.903 3.759 14.609 1.00 26.43 101 LYS A CA 1
ATOM 788 C C . LYS A 1 121 ? 21.914 2.695 15.047 1.00 25.69 101 LYS A C 1
ATOM 789 O O . LYS A 1 121 ? 21.980 2.348 16.235 1.00 25.92 101 LYS A O 1
ATOM 795 N N . GLU A 1 122 ? 22.707 2.180 14.111 1.00 26.11 102 GLU A N 1
ATOM 796 C CA . GLU A 1 122 ? 23.692 1.115 14.436 1.00 26.31 102 GLU A CA 1
ATOM 797 C C . GLU A 1 122 ? 24.800 1.629 15.349 1.00 25.44 102 GLU A C 1
ATOM 798 O O . GLU A 1 122 ? 25.267 0.930 16.241 1.00 23.53 102 GLU A O 1
ATOM 804 N N . THR A 1 123 ? 25.254 2.856 15.106 1.00 24.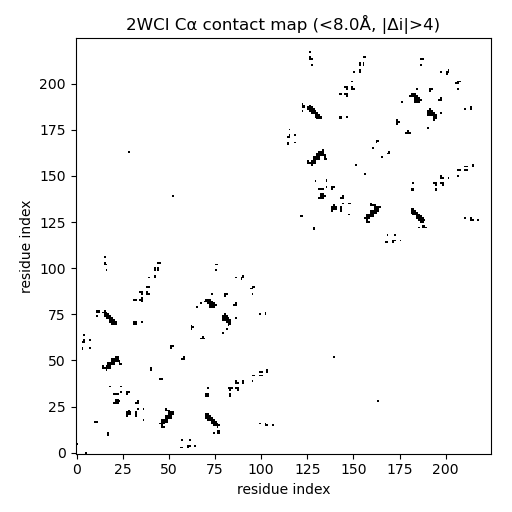51 103 THR A N 1
ATOM 805 C CA . THR A 1 123 ? 26.229 3.468 16.015 1.00 24.15 103 THR A CA 1
ATOM 806 C C . THR A 1 123 ? 25.737 3.606 17.459 1.00 24.72 103 THR A C 1
ATOM 807 O O . THR A 1 123 ? 26.447 3.234 18.393 1.00 25.10 103 THR A O 1
ATOM 811 N N . ALA A 1 124 ? 24.534 4.150 17.658 1.00 25.31 104 ALA A N 1
ATOM 812 C CA . ALA A 1 124 ? 23.988 4.279 19.002 1.00 26.23 104 ALA A CA 1
ATOM 813 C C . ALA A 1 124 ? 23.866 2.882 19.649 1.00 27.40 104 ALA A C 1
ATOM 814 O O . ALA A 1 124 ? 24.119 2.712 20.846 1.00 27.54 104 ALA A O 1
ATOM 816 N N . ALA A 1 125 ? 23.489 1.887 18.850 1.00 28.69 105 ALA A N 1
ATOM 817 C CA . ALA A 1 125 ? 23.333 0.515 19.379 1.00 30.16 105 ALA A CA 1
ATOM 818 C C . ALA A 1 125 ? 24.667 -0.082 19.812 1.00 30.75 105 ALA A C 1
ATOM 819 O O . ALA A 1 125 ? 24.737 -0.778 20.828 1.00 30.06 105 ALA A O 1
ATOM 821 N N . LYS A 1 126 ? 25.729 0.187 19.045 1.00 30.92 106 LYS A N 1
ATOM 822 C CA . LYS A 1 126 ? 27.067 -0.321 19.378 1.00 31.53 106 LYS A CA 1
ATOM 823 C C . LYS A 1 126 ? 27.599 0.220 20.695 1.00 32.04 106 LYS A C 1
ATOM 824 O O . LYS A 1 126 ? 28.357 -0.467 21.373 1.00 31.15 106 LYS A O 1
ATOM 830 N N . TYR A 1 127 ? 27.211 1.446 21.059 1.00 32.38 107 TYR A N 1
ATOM 831 C CA . TYR A 1 127 ? 27.755 2.120 22.243 1.00 33.70 107 TYR A CA 1
ATOM 832 C C . TYR A 1 127 ? 26.775 2.164 23.412 1.00 34.93 107 TYR A C 1
ATOM 833 O O . TYR A 1 127 ? 27.081 2.734 24.455 1.00 35.21 107 TYR A O 1
ATOM 842 N N . LYS A 1 128 ? 25.610 1.543 23.243 1.00 36.45 108 LYS A N 1
ATOM 843 C CA . LYS A 1 128 ? 24.577 1.554 24.282 1.00 38.20 108 LYS A CA 1
ATOM 844 C C . LYS A 1 128 ? 25.003 0.668 25.446 1.00 38.66 108 LYS A C 1
ATOM 845 O O . LYS A 1 128 ? 25.494 -0.457 25.256 1.00 39.08 108 LYS A O 1
ATOM 851 N N . SER A 1 129 ? 24.829 1.169 26.658 1.00 39.20 109 SER A N 1
ATOM 852 C CA . SER A 1 129 ? 25.108 0.371 27.845 1.00 39.68 109 SER A CA 1
ATOM 853 C C . SER A 1 129 ? 23.904 0.452 28.772 1.00 38.66 109 SER A C 1
ATOM 854 O O . SER A 1 129 ? 23.037 -0.417 28.741 1.00 39.26 109 SER A O 1
ATOM 857 N N . GLU A 1 130 ? 23.857 1.489 29.598 1.00 37.13 110 GLU A N 1
ATOM 858 C CA . GLU A 1 130 ? 22.682 1.722 30.447 1.00 36.18 110 GLU A CA 1
ATOM 859 C C . GLU A 1 130 ? 21.486 2.191 29.617 1.00 35.63 110 GLU A C 1
ATOM 860 O O . GLU A 1 130 ? 21.630 2.780 28.535 1.00 34.15 110 GLU A O 1
ATOM 866 N N . GLU A 1 131 ? 20.305 1.903 30.143 1.00 35.06 111 GLU A N 1
ATOM 867 C CA . GLU A 1 131 ? 19.060 2.124 29.461 1.00 35.30 111 GLU A CA 1
ATOM 868 C C . GLU A 1 131 ? 18.166 2.848 30.447 1.00 35.09 111 GLU A C 1
ATOM 869 O O . GLU A 1 131 ? 18.242 2.599 31.655 1.00 33.14 111 GLU A O 1
ATOM 875 N N . PRO A 1 132 ? 17.314 3.771 29.952 1.00 36.14 112 PRO A N 1
ATOM 876 C CA . PRO A 1 132 ? 16.383 4.406 30.887 1.00 36.38 112 PRO A CA 1
ATOM 877 C C . PRO A 1 132 ? 15.304 3.388 31.257 1.00 37.25 112 PRO A C 1
ATOM 878 O O . PRO A 1 132 ? 14.978 2.503 30.457 1.00 36.61 112 PRO A O 1
ATOM 882 N N . ASP A 1 133 ? 14.755 3.501 32.460 1.00 38.59 113 ASP A N 1
ATOM 883 C CA . ASP A 1 133 ? 13.649 2.633 32.853 1.00 40.19 113 ASP A CA 1
ATOM 884 C C . ASP A 1 133 ? 13.312 2.692 34.326 1.00 41.18 113 ASP A C 1
ATOM 885 O O . ASP A 1 133 ? 12.399 1.981 34.772 1.00 42.70 113 ASP A O 1
ATOM 887 N N . THR B 1 23 ? 8.049 47.065 15.133 1.00 40.73 3 THR B N 1
ATOM 888 C CA . THR B 1 23 ? 8.829 47.035 16.402 1.00 41.29 3 THR B CA 1
ATOM 889 C C . THR B 1 23 ? 10.255 46.524 16.219 1.00 40.24 3 THR B C 1
ATOM 890 O O . THR B 1 23 ? 11.207 47.202 16.604 1.00 40.66 3 THR B O 1
ATOM 894 N N . THR B 1 24 ? 10.417 45.302 15.718 1.00 39.20 4 THR B N 1
ATOM 895 C CA . THR B 1 24 ? 11.754 44.900 15.245 1.00 37.86 4 THR B CA 1
ATOM 896 C C . THR B 1 24 ? 11.984 45.743 13.988 1.00 36.60 4 THR B C 1
ATOM 897 O O . THR B 1 24 ? 13.046 46.289 13.787 1.00 35.12 4 THR B O 1
ATOM 901 N N . ILE B 1 25 ? 10.958 45.861 13.155 1.00 36.36 5 ILE B N 1
ATOM 902 C CA . ILE B 1 25 ? 11.029 46.720 11.984 1.00 36.48 5 ILE B CA 1
ATOM 903 C C . ILE B 1 25 ? 11.262 48.179 12.343 1.00 36.62 5 ILE B C 1
ATOM 904 O O . ILE B 1 25 ? 11.960 48.884 11.607 1.00 35.33 5 ILE B O 1
ATOM 909 N N . GLU B 1 26 ? 10.664 48.651 13.446 1.00 36.92 6 GLU B N 1
ATOM 910 C CA . GLU B 1 26 ? 10.887 50.050 13.865 1.00 37.53 6 GLU B CA 1
ATOM 911 C C . GLU B 1 26 ? 12.348 50.215 14.283 1.00 36.43 6 GLU B C 1
ATOM 912 O O . GLU B 1 26 ? 13.007 51.156 13.902 1.00 35.98 6 GLU B O 1
ATOM 918 N N . LYS B 1 27 ? 12.849 49.266 15.056 1.00 35.31 7 LYS B N 1
ATOM 919 C CA . LYS B 1 27 ? 14.247 49.266 15.450 1.00 34.75 7 LYS B CA 1
ATOM 920 C C . LYS B 1 27 ? 15.167 49.314 14.204 1.00 32.95 7 LYS B C 1
ATOM 921 O O . LYS B 1 27 ? 16.091 50.130 14.116 1.00 32.51 7 LYS B O 1
ATOM 927 N N . ILE B 1 28 ? 14.882 48.460 13.233 1.00 30.75 8 ILE B N 1
ATOM 928 C CA . ILE B 1 28 ? 15.628 48.440 11.984 1.00 29.61 8 ILE B CA 1
ATOM 929 C C . ILE B 1 28 ? 15.526 49.779 11.258 1.00 29.94 8 ILE B C 1
ATOM 930 O O . ILE B 1 28 ? 16.523 50.311 10.761 1.00 28.69 8 ILE B O 1
ATOM 935 N N . GLN B 1 29 ? 14.312 50.315 11.179 1.00 29.75 9 GLN B N 1
ATOM 936 C CA . GLN B 1 29 ? 14.136 51.599 10.517 1.00 31.27 9 GLN B CA 1
ATOM 937 C C . GLN B 1 29 ? 15.007 52.691 11.138 1.00 30.82 9 GLN B C 1
ATOM 938 O O . GLN B 1 29 ? 15.676 53.437 10.418 1.00 31.41 9 GLN B O 1
ATOM 944 N N . ARG B 1 30 ? 15.021 52.769 12.461 1.00 31.15 10 ARG B N 1
ATOM 945 C CA . ARG B 1 30 ? 15.856 53.760 13.150 1.00 31.56 10 ARG B CA 1
ATOM 946 C C . ARG B 1 30 ? 17.319 53.547 12.826 1.00 30.04 10 ARG B C 1
ATOM 947 O O . ARG B 1 30 ? 18.025 54.493 12.479 1.00 30.15 10 ARG B O 1
ATOM 955 N N . GLN B 1 31 ? 17.777 52.303 12.969 1.00 27.89 11 GLN B N 1
ATOM 956 C CA . GLN B 1 31 ? 19.169 51.960 12.675 1.00 26.98 11 GLN B CA 1
ATOM 957 C C . GLN B 1 31 ? 19.586 52.515 11.328 1.00 25.47 11 GLN B C 1
ATOM 958 O O . GLN B 1 31 ? 20.606 53.118 11.201 1.00 26.85 11 GLN B O 1
ATOM 964 N N . ILE B 1 32 ? 18.805 52.250 10.311 1.00 24.57 12 ILE B N 1
ATOM 965 C CA . ILE B 1 32 ? 19.138 52.645 8.983 1.00 24.20 12 ILE B CA 1
ATOM 966 C C . ILE B 1 32 ? 19.098 54.190 8.907 1.00 25.48 12 ILE B C 1
ATOM 967 O O . ILE B 1 32 ? 19.905 54.811 8.213 1.00 24.16 12 ILE B O 1
ATOM 972 N N . ALA B 1 33 ? 18.192 54.778 9.675 1.00 26.42 13 ALA B N 1
ATOM 973 C CA . ALA B 1 33 ? 17.979 56.223 9.655 1.00 28.07 13 ALA B CA 1
ATOM 974 C C . ALA B 1 33 ? 19.088 56.956 10.368 1.00 28.65 13 ALA B C 1
ATOM 975 O O . ALA B 1 33 ? 19.479 58.069 9.971 1.00 30.20 13 ALA B O 1
ATOM 977 N N . GLU B 1 34 ? 19.603 56.343 11.428 1.00 28.47 14 GLU B N 1
ATOM 978 C CA . GLU B 1 34 ? 20.530 57.027 12.308 1.00 28.85 14 GLU B CA 1
ATOM 979 C C . GLU B 1 34 ? 21.998 56.747 12.054 1.00 27.96 14 GLU B C 1
ATOM 980 O O . GLU B 1 34 ? 22.855 57.371 12.691 1.00 27.68 14 GLU B O 1
ATOM 986 N N . ASN B 1 35 ? 22.296 55.817 11.143 1.00 25.67 15 ASN B N 1
ATOM 987 C CA . ASN B 1 35 ? 23.676 55.451 10.860 1.00 24.29 15 ASN B CA 1
ATOM 988 C C . ASN B 1 35 ? 23.911 55.533 9.361 1.00 24.20 15 ASN B C 1
ATOM 989 O O . ASN B 1 35 ? 23.396 54.705 8.618 1.00 23.34 15 ASN B O 1
ATOM 994 N N . PRO B 1 36 ? 24.655 56.566 8.896 1.00 23.95 16 PRO B N 1
ATOM 995 C CA . PRO B 1 36 ? 24.787 56.754 7.446 1.00 23.18 16 PRO B CA 1
ATOM 996 C C . PRO B 1 36 ? 25.588 55.659 6.745 1.00 21.79 16 PRO B C 1
ATOM 997 O O . PRO B 1 36 ? 25.477 55.496 5.527 1.00 20.86 16 PRO B O 1
ATOM 1001 N N . ILE B 1 37 ? 26.446 54.982 7.492 1.00 21.51 17 ILE B N 1
ATOM 1002 C CA . ILE B 1 37 ? 27.175 53.818 6.966 1.00 21.23 17 ILE B CA 1
ATOM 1003 C C . ILE B 1 37 ? 27.003 52.681 7.971 1.00 20.45 17 ILE B C 1
ATOM 1004 O O . ILE B 1 37 ? 27.505 52.750 9.092 1.00 19.78 17 ILE B O 1
ATOM 1009 N N . LEU B 1 38 ? 26.270 51.657 7.552 1.00 19.88 18 LEU B N 1
ATOM 1010 C CA . LEU B 1 38 ? 25.776 50.627 8.444 1.00 18.48 18 LEU B CA 1
ATOM 1011 C C . LEU B 1 38 ? 25.921 49.252 7.814 1.00 17.76 18 LEU B C 1
ATOM 1012 O O . LEU B 1 38 ? 25.415 49.039 6.722 1.00 17.84 18 LEU B O 1
ATOM 1017 N N . LEU B 1 39 ? 26.610 48.332 8.504 1.00 17.48 19 LEU B N 1
ATOM 1018 C CA . LEU B 1 39 ? 26.863 46.970 7.956 1.00 16.80 19 LEU B CA 1
ATOM 1019 C C . LEU B 1 39 ? 26.206 45.916 8.864 1.00 16.39 19 LEU B C 1
ATOM 1020 O O . LEU B 1 39 ? 26.599 45.776 10.028 1.00 16.78 19 LEU B O 1
ATOM 1025 N N . TYR B 1 40 ? 25.168 45.236 8.364 1.00 16.33 20 TYR B N 1
ATOM 1026 C CA . TYR B 1 40 ? 24.603 44.063 9.083 1.00 15.32 20 TYR B CA 1
ATOM 1027 C C . TYR B 1 40 ? 25.475 42.883 8.695 1.00 14.90 20 TYR B C 1
ATOM 1028 O O . TYR B 1 40 ? 25.746 42.673 7.507 1.00 15.61 20 TYR B O 1
ATOM 1037 N N . MET B 1 41 ? 25.979 42.157 9.680 1.00 15.05 21 MET B N 1
ATOM 1038 C CA . MET B 1 41 ? 26.961 41.111 9.369 1.00 15.19 21 MET B CA 1
ATOM 1039 C C . MET B 1 41 ? 26.855 39.992 10.397 1.00 15.78 21 MET B C 1
ATOM 1040 O O . MET B 1 41 ? 26.185 40.128 11.424 1.00 15.62 21 MET B O 1
ATOM 1045 N N . LYS B 1 42 ? 27.542 38.875 10.116 1.00 16.19 22 LYS B N 1
ATOM 1046 C CA . LYS B 1 42 ? 27.645 37.775 11.067 1.00 16.35 22 LYS B CA 1
ATOM 1047 C C . LYS B 1 42 ? 28.957 37.885 11.826 1.00 16.72 22 LYS B C 1
ATOM 1048 O O . LYS B 1 42 ? 30.033 37.886 11.223 1.00 17.14 22 LYS B O 1
ATOM 1054 N N . GLY B 1 43 ? 28.862 37.999 13.145 1.00 17.04 23 GLY B N 1
ATOM 1055 C CA . GLY B 1 43 ? 30.005 38.306 14.013 1.00 18.33 23 GLY B CA 1
ATOM 1056 C C . GLY B 1 43 ? 30.274 39.816 14.087 1.00 19.36 23 GLY B C 1
ATOM 1057 O O . GLY B 1 43 ? 29.383 40.645 13.801 1.00 18.83 23 GLY B O 1
ATOM 1058 N N . SER B 1 44 ? 31.511 40.186 14.432 1.00 19.74 24 SER B N 1
ATOM 1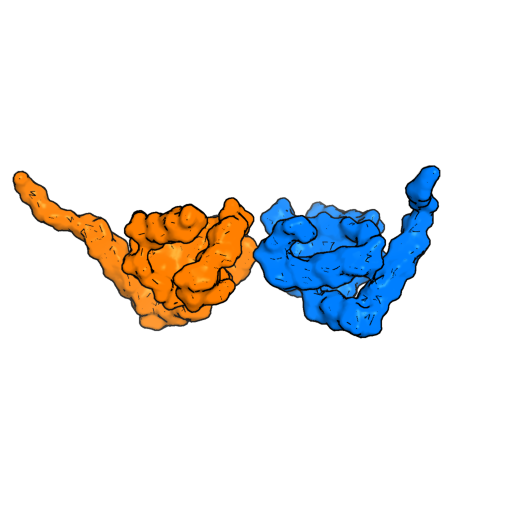059 C CA . SER B 1 44 ? 31.864 41.619 14.496 1.00 20.34 24 SER B CA 1
ATOM 1060 C C . SER B 1 44 ? 33.078 41.849 13.620 1.00 20.61 24 SER B C 1
ATOM 1061 O O . SER B 1 44 ? 33.677 40.890 13.111 1.00 19.21 24 SER B O 1
ATOM 1064 N N . PRO B 1 45 ? 33.433 43.126 13.385 1.00 21.05 25 PRO B N 1
ATOM 1065 C CA . PRO B 1 45 ? 34.539 43.401 12.478 1.00 22.47 25 PRO B CA 1
ATOM 1066 C C . PRO B 1 45 ? 35.847 42.731 12.894 1.00 23.45 25 PRO B C 1
ATOM 1067 O O . PRO B 1 45 ? 36.565 42.225 12.048 1.00 24.25 25 PRO B O 1
ATOM 1071 N N . LYS B 1 46 ? 36.125 42.678 14.190 1.00 24.52 26 LYS B N 1
ATOM 1072 C CA . LYS B 1 46 ? 37.359 42.017 14.694 1.00 25.44 26 LYS B CA 1
ATOM 1073 C C . LYS B 1 46 ? 37.249 40.478 14.665 1.00 24.77 26 LYS B C 1
ATOM 1074 O O . LYS B 1 46 ? 38.245 39.747 14.620 1.00 23.08 26 LYS B O 1
ATOM 1080 N N . LEU B 1 47 ? 36.017 39.992 14.702 1.00 23.38 27 LEU B N 1
ATOM 1081 C CA . LEU B 1 47 ? 35.742 38.562 14.854 1.00 23.25 27 LEU B CA 1
ATOM 1082 C C . LEU B 1 47 ? 34.523 38.165 14.013 1.00 21.25 27 LEU B C 1
ATOM 1083 O O . LEU B 1 47 ? 33.466 37.904 14.569 1.00 21.30 27 LEU B O 1
ATOM 1088 N N . PRO B 1 48 ? 34.683 38.116 12.681 1.00 19.87 28 PRO B N 1
ATOM 1089 C CA . PRO B 1 48 ? 33.612 37.697 11.777 1.00 18.83 28 PRO B CA 1
ATOM 1090 C C . PRO B 1 48 ? 33.293 36.193 12.004 1.00 18.48 28 PRO B C 1
ATOM 1091 O O . PRO B 1 48 ? 34.194 35.393 12.314 1.00 18.49 28 PRO B O 1
ATOM 1095 N N . SER B 1 49 ? 32.035 35.828 11.839 1.00 17.22 29 SER B N 1
ATOM 1096 C CA . SER B 1 49 ? 31.595 34.418 11.930 1.00 17.11 29 SER B CA 1
ATOM 1097 C C . SER B 1 49 ? 31.359 33.792 10.569 1.00 16.80 29 SER B C 1
ATOM 1098 O O . SER B 1 49 ? 30.879 32.647 10.492 1.00 17.23 29 SER B O 1
ATOM 1101 N N . CYS B 1 50 ? 31.625 34.552 9.494 1.00 16.18 30 CYS B N 1
ATOM 1102 C CA . CYS B 1 50 ? 31.407 34.081 8.114 1.00 16.32 30 CYS B CA 1
ATOM 1103 C C . CYS B 1 50 ? 32.360 34.836 7.210 1.00 16.38 30 CYS B C 1
ATOM 1104 O O . CYS B 1 50 ? 32.520 36.040 7.372 1.00 16.30 30 CYS B O 1
ATOM 1107 N N . GLY B 1 51 ? 32.981 34.145 6.259 1.00 16.00 31 GLY B N 1
ATOM 1108 C CA . GLY B 1 51 ? 33.921 34.788 5.329 1.00 17.36 31 GLY B CA 1
ATOM 1109 C C . GLY B 1 51 ? 33.301 35.870 4.455 1.00 17.58 31 GLY B C 1
ATOM 1110 O O . GLY B 1 51 ? 33.972 36.826 4.077 1.00 18.08 31 GLY B O 1
ATOM 1111 N N . PHE B 1 52 ? 32.022 35.747 4.142 1.00 16.97 32 PHE B N 1
ATOM 1112 C CA . PHE B 1 52 ? 31.320 36.769 3.348 1.00 16.64 32 PHE B CA 1
ATOM 1113 C C . PHE B 1 52 ? 31.273 38.072 4.142 1.00 16.09 32 PHE B C 1
ATOM 1114 O O . PHE B 1 52 ? 31.506 39.145 3.589 1.00 16.58 32 PHE B O 1
ATOM 1122 N N . SER B 1 53 ? 31.040 37.959 5.446 1.00 15.40 33 SER B N 1
ATOM 1123 C CA . SER B 1 53 ? 30.961 39.109 6.348 1.00 15.24 33 SER B CA 1
ATOM 1124 C C . SER B 1 53 ? 32.390 39.640 6.573 1.00 16.36 33 SER B C 1
ATOM 1125 O O . SER B 1 53 ? 32.614 40.836 6.636 1.00 15.28 33 SER B O 1
ATOM 1128 N N . ALA B 1 54 ? 33.360 38.726 6.666 1.00 16.14 34 ALA B N 1
ATOM 1129 C CA . ALA B 1 54 ? 34.758 39.139 6.811 1.00 16.73 34 ALA B CA 1
ATOM 1130 C C . ALA B 1 54 ? 35.207 39.971 5.600 1.00 17.12 34 ALA B C 1
ATOM 1131 O O . ALA B 1 54 ? 35.831 41.043 5.757 1.00 17.72 34 ALA B O 1
ATOM 1133 N N . GLN B 1 55 ? 34.928 39.484 4.396 1.00 16.81 35 GLN B N 1
ATOM 1134 C CA . GLN B 1 55 ? 35.329 40.213 3.197 1.00 17.35 35 GLN B CA 1
ATOM 1135 C C . GLN B 1 55 ? 34.669 41.588 3.138 1.00 18.34 35 GLN B C 1
ATOM 1136 O O . GLN B 1 55 ? 35.296 42.573 2.721 1.00 17.70 35 GLN B O 1
ATOM 1142 N N . ALA B 1 56 ? 33.385 41.657 3.477 1.00 18.19 36 ALA B N 1
ATOM 1143 C CA . ALA B 1 56 ? 32.687 42.945 3.330 1.00 18.13 36 ALA B CA 1
ATOM 1144 C C . ALA B 1 56 ? 33.254 43.945 4.311 1.00 19.29 36 ALA B C 1
ATOM 1145 O O . ALA B 1 56 ? 33.466 45.113 3.947 1.00 20.20 36 ALA B O 1
ATOM 1147 N N . VAL B 1 57 ? 33.511 43.525 5.544 1.00 20.43 37 VAL B N 1
ATOM 1148 C CA . VAL B 1 57 ? 33.999 44.478 6.541 1.00 23.66 37 VAL B CA 1
ATOM 1149 C C . VAL B 1 57 ? 35.396 44.945 6.198 1.00 24.59 37 VAL B C 1
ATOM 1150 O O . VAL B 1 57 ? 35.719 46.106 6.399 1.00 23.40 37 VAL B O 1
ATOM 1154 N N . GLN B 1 58 ? 36.211 44.059 5.634 1.00 24.90 38 GLN B N 1
ATOM 1155 C CA . GLN B 1 58 ? 37.563 44.430 5.249 1.00 25.64 38 GLN B CA 1
ATOM 1156 C C . GLN B 1 58 ? 37.599 45.464 4.122 1.00 26.09 38 GLN B C 1
ATOM 1157 O O . GLN B 1 58 ? 38.425 46.372 4.157 1.00 26.99 38 GLN B O 1
ATOM 1163 N N . ALA B 1 59 ? 36.724 45.333 3.136 1.00 24.40 39 ALA B N 1
ATOM 1164 C CA . ALA B 1 59 ? 36.625 46.342 2.059 1.00 24.30 39 ALA B CA 1
ATOM 1165 C C . ALA B 1 59 ? 36.111 47.677 2.627 1.00 23.97 39 ALA B C 1
ATOM 1166 O O . ALA B 1 59 ? 36.610 48.771 2.301 1.00 24.10 39 ALA B O 1
ATOM 1168 N N . LEU B 1 60 ? 35.126 47.575 3.495 1.00 22.85 40 LEU B N 1
ATOM 1169 C CA . LEU B 1 60 ? 34.529 48.783 4.025 1.00 23.78 40 LEU B CA 1
ATOM 1170 C C . LEU B 1 60 ? 35.560 49.520 4.885 1.00 24.86 40 LEU B C 1
ATOM 1171 O O . LEU B 1 60 ? 35.714 50.773 4.799 1.00 23.63 40 LEU B O 1
ATOM 1176 N N . ALA B 1 61 ? 36.277 48.757 5.721 1.00 25.35 41 ALA B N 1
ATOM 1177 C CA . ALA B 1 61 ? 37.226 49.370 6.645 1.00 27.44 41 ALA B CA 1
ATOM 1178 C C . ALA B 1 61 ? 38.343 50.088 5.891 1.00 28.29 41 ALA B C 1
ATOM 1179 O O . ALA B 1 61 ? 38.857 51.142 6.342 1.00 28.50 41 ALA B O 1
ATOM 1181 N N . ALA B 1 62 ? 38.701 49.507 4.754 1.00 28.17 42 ALA B N 1
ATOM 1182 C CA . ALA B 1 62 ? 39.711 50.051 3.855 1.00 28.85 42 ALA B CA 1
ATOM 1183 C C . ALA B 1 62 ? 39.352 51.418 3.277 1.00 28.77 42 ALA B C 1
ATOM 1184 O O . ALA B 1 62 ? 40.209 52.075 2.680 1.00 28.67 42 ALA B O 1
ATOM 1186 N N . CYS B 1 63 ? 38.097 51.835 3.418 1.00 28.74 43 CYS B N 1
ATOM 1187 C CA . CYS B 1 63 ? 37.652 53.100 2.825 1.00 28.41 43 CYS B CA 1
ATOM 1188 C C . CYS B 1 63 ? 37.974 54.282 3.709 1.00 28.80 43 CYS B C 1
ATOM 1189 O O . CYS B 1 63 ? 37.761 55.436 3.307 1.00 28.82 43 CYS B O 1
ATOM 1192 N N . GLY B 1 64 ? 38.486 53.991 4.905 1.00 28.34 44 GLY B N 1
ATOM 1193 C CA . GLY B 1 64 ? 39.006 55.007 5.820 1.00 28.11 44 GLY B CA 1
ATOM 1194 C C . GLY B 1 64 ? 38.023 55.787 6.667 1.00 28.44 44 GLY B C 1
ATOM 1195 O O . GLY B 1 64 ? 38.436 56.726 7.340 1.00 28.39 44 GLY B O 1
ATOM 1196 N N . GLU B 1 65 ? 36.738 55.412 6.655 1.00 26.59 45 GLU B N 1
ATOM 1197 C CA . GLU B 1 65 ? 35.716 56.169 7.393 1.00 27.37 45 GLU B CA 1
ATOM 1198 C C . GLU B 1 65 ? 35.071 55.352 8.534 1.00 27.44 45 GLU B C 1
ATOM 1199 O O . GLU B 1 65 ? 35.002 54.130 8.475 1.00 27.48 45 GLU B O 1
ATOM 1205 N N . ARG B 1 66 ? 34.607 56.024 9.572 1.00 28.10 46 ARG B N 1
ATOM 1206 C CA . ARG B 1 66 ? 33.958 55.310 10.653 1.00 28.50 46 ARG B CA 1
ATOM 1207 C C . ARG B 1 66 ? 32.706 54.662 10.103 1.00 27.16 46 ARG B C 1
ATOM 1208 O O . ARG B 1 66 ? 32.118 55.157 9.132 1.00 26.59 46 ARG B O 1
ATOM 1216 N N . PHE B 1 67 ? 32.289 53.558 10.721 1.00 25.44 47 PHE B N 1
ATOM 1217 C CA . PHE B 1 67 ? 31.007 52.966 10.354 1.00 24.47 47 PHE B CA 1
ATOM 1218 C C . PHE B 1 67 ? 30.374 52.228 11.527 1.00 23.44 47 PHE B C 1
ATOM 1219 O O . PHE B 1 67 ? 31.018 51.996 12.579 1.00 23.24 47 PHE B O 1
ATOM 1227 N N . ALA B 1 68 ? 29.101 51.887 11.374 1.00 22.00 48 ALA B N 1
ATOM 1228 C CA . ALA B 1 68 ? 28.415 51.160 12.403 1.00 20.92 48 ALA B CA 1
ATOM 1229 C C . ALA B 1 68 ? 28.153 49.718 11.887 1.00 20.02 48 ALA B C 1
ATOM 1230 O O . ALA B 1 68 ? 28.018 49.506 10.677 1.00 18.76 48 ALA B O 1
ATOM 1232 N N . TYR B 1 69 ? 28.064 48.750 12.789 1.00 19.03 49 TYR B N 1
ATOM 1233 C CA . TYR B 1 69 ? 27.679 47.385 12.369 1.00 18.32 49 TYR B CA 1
ATOM 1234 C C . TYR B 1 69 ? 26.640 46.831 13.354 1.00 18.25 49 TYR B C 1
ATOM 1235 O O . TYR B 1 69 ? 26.502 47.324 14.507 1.00 18.24 49 TYR B O 1
ATOM 1244 N N . VAL B 1 70 ? 25.873 45.841 12.888 1.00 17.15 50 VAL B N 1
ATOM 1245 C CA . VAL B 1 70 ? 25.012 45.094 13.783 1.00 17.62 50 VAL B CA 1
ATOM 1246 C C . VAL B 1 70 ? 25.399 43.628 13.526 1.00 17.19 50 VAL B C 1
ATOM 1247 O O . VAL B 1 70 ? 25.418 43.183 12.371 1.00 16.70 50 VAL B O 1
ATOM 1251 N N . ASP B 1 71 ? 25.750 42.913 14.590 1.00 17.67 51 ASP B N 1
ATOM 1252 C CA . ASP B 1 71 ? 25.972 41.469 14.521 1.00 18.67 51 ASP B CA 1
ATOM 1253 C C . ASP B 1 71 ? 24.622 40.757 14.566 1.00 18.29 51 ASP B C 1
ATOM 1254 O O . ASP B 1 71 ? 23.982 40.677 15.645 1.00 18.14 51 ASP B O 1
ATOM 1259 N N . ILE B 1 72 ? 24.157 40.281 13.410 1.00 18.15 52 ILE B N 1
ATOM 1260 C CA . ILE B 1 72 ? 22.820 39.682 13.349 1.00 19.10 52 ILE B CA 1
ATOM 1261 C C . ILE B 1 72 ? 22.757 38.318 14.025 1.00 20.09 52 ILE B C 1
ATOM 1262 O O . ILE B 1 72 ? 21.669 37.797 14.279 1.00 19.77 52 ILE B O 1
ATOM 1267 N N . LEU B 1 73 ? 23.917 37.767 14.375 1.00 20.33 53 LEU B N 1
ATOM 1268 C CA . LEU B 1 73 ? 23.888 36.526 15.148 1.00 21.71 53 LEU B CA 1
ATOM 1269 C C . LEU B 1 73 ? 23.603 36.786 16.613 1.00 23.23 53 LEU B C 1
ATOM 1270 O O . LEU B 1 73 ? 23.316 35.873 17.341 1.00 23.83 53 LEU B O 1
ATOM 1275 N N . GLN B 1 74 ? 23.717 38.036 17.050 1.00 25.33 54 GLN B N 1
ATOM 1276 C CA . GLN B 1 74 ? 23.340 38.420 18.419 1.00 27.64 54 GLN B CA 1
ATOM 1277 C C . GLN B 1 74 ? 21.982 39.103 18.457 1.00 28.48 54 GLN B C 1
ATOM 1278 O O . GLN B 1 74 ? 21.501 39.500 19.525 1.00 28.87 54 GLN B O 1
ATOM 1284 N N . ASN B 1 75 ? 21.365 39.227 17.292 1.00 28.89 55 ASN B N 1
ATOM 1285 C CA . ASN B 1 75 ? 20.071 39.879 17.141 1.00 29.64 55 ASN B CA 1
ATOM 1286 C C . ASN B 1 75 ? 19.166 39.026 16.258 1.00 30.16 55 ASN B C 1
ATOM 1287 O O . ASN B 1 75 ? 18.913 39.360 15.104 1.00 30.76 55 ASN B O 1
ATOM 1292 N N . PRO B 1 76 ? 18.697 37.885 16.784 1.00 31.02 56 PRO B N 1
ATOM 1293 C CA . PRO B 1 76 ? 17.911 36.913 16.020 1.00 30.88 56 PRO B CA 1
ATOM 1294 C C . PRO B 1 76 ? 16.687 37.512 15.355 1.00 30.51 56 PRO B C 1
ATOM 1295 O O . PRO B 1 76 ? 16.284 37.057 14.305 1.00 30.43 56 PRO B O 1
ATOM 1299 N N . ASP B 1 77 ? 16.109 38.542 15.958 1.00 30.53 57 ASP B N 1
ATOM 1300 C CA . ASP B 1 77 ? 14.919 39.176 15.413 1.00 31.12 57 ASP B CA 1
ATOM 1301 C C . ASP B 1 77 ? 15.254 39.891 14.104 1.00 28.47 57 ASP B C 1
ATOM 1302 O O . ASP B 1 77 ? 14.490 39.844 13.120 1.00 27.61 57 ASP B O 1
ATOM 1307 N N . ILE B 1 78 ? 16.402 40.564 14.102 1.00 25.97 58 ILE B N 1
ATOM 1308 C CA . ILE B 1 78 ? 16.877 41.267 12.895 1.00 23.64 58 ILE B CA 1
ATOM 1309 C C . ILE B 1 78 ? 17.256 40.263 11.818 1.00 23.20 58 ILE B C 1
ATOM 1310 O O . ILE B 1 78 ? 16.917 40.407 10.635 1.00 22.65 58 ILE B O 1
ATOM 1315 N N . ARG B 1 79 ? 17.951 39.205 12.216 1.00 22.32 59 ARG B N 1
ATOM 1316 C CA . ARG B 1 79 ? 18.276 38.190 11.244 1.00 22.57 59 ARG B CA 1
ATOM 1317 C C . ARG B 1 79 ? 17.016 37.724 10.540 1.00 22.69 59 ARG B C 1
ATOM 1318 O O . ARG B 1 79 ? 16.997 37.515 9.326 1.00 22.28 59 ARG B O 1
ATOM 1326 N N . ALA B 1 80 ? 15.956 37.548 11.314 1.00 24.71 60 ALA B N 1
ATOM 1327 C CA . ALA B 1 80 ? 14.705 36.985 10.779 1.00 26.84 60 ALA B CA 1
ATOM 1328 C C . ALA B 1 80 ? 13.910 37.984 9.914 1.00 27.05 60 ALA B C 1
ATOM 1329 O O . ALA B 1 80 ? 13.325 37.623 8.880 1.00 27.50 60 ALA B O 1
ATOM 1331 N N . GLU B 1 81 ? 13.895 39.237 10.351 1.00 27.24 61 GLU B N 1
ATOM 1332 C CA . GLU B 1 81 ? 13.029 40.261 9.731 1.00 27.91 61 GLU B CA 1
ATOM 1333 C C . GLU B 1 81 ? 13.630 41.125 8.637 1.00 26.62 61 GLU B C 1
ATOM 1334 O O . GLU B 1 81 ? 12.913 41.588 7.751 1.00 26.50 61 GLU B O 1
ATOM 1340 N N . LEU B 1 82 ? 14.936 41.375 8.712 1.00 24.90 62 LEU B N 1
ATOM 1341 C CA . LEU B 1 82 ? 15.579 42.273 7.771 1.00 23.33 62 LEU B CA 1
ATOM 1342 C C . LEU B 1 82 ? 15.471 41.811 6.311 1.00 23.04 62 LEU B C 1
ATOM 1343 O O . LEU B 1 82 ? 15.215 42.625 5.415 1.00 22.15 62 LEU B O 1
ATOM 1348 N N . PRO B 1 83 ? 15.673 40.502 6.042 1.00 23.20 63 PRO B N 1
ATOM 1349 C CA . PRO B 1 83 ? 15.549 40.029 4.671 1.00 23.92 63 PRO B CA 1
ATOM 1350 C C . PRO B 1 83 ? 14.281 40.482 3.950 1.00 24.68 63 PRO B C 1
ATOM 1351 O O . PRO B 1 83 ? 14.365 40.972 2.853 1.00 25.50 63 PRO B O 1
ATOM 1355 N N . LYS B 1 84 ? 13.125 40.299 4.548 1.00 25.60 64 LYS B N 1
ATOM 1356 C CA . LYS B 1 84 ? 11.882 40.744 3.890 1.00 27.36 64 LYS B CA 1
ATOM 1357 C C . LYS B 1 84 ? 11.748 42.277 3.861 1.00 26.80 64 LYS B C 1
ATOM 1358 O O . LYS B 1 84 ? 11.242 42.846 2.903 1.00 27.73 64 LYS B O 1
ATOM 1364 N N . TYR B 1 85 ? 12.226 42.951 4.890 1.00 26.89 65 TYR B N 1
ATOM 1365 C CA . TYR B 1 85 ? 12.221 44.414 4.885 1.00 26.66 65 TYR B CA 1
ATOM 1366 C C . TYR B 1 85 ? 13.123 45.007 3.781 1.00 25.25 65 TYR B C 1
ATOM 1367 O O . TYR B 1 85 ? 12.747 45.956 3.071 1.00 24.94 65 TYR B O 1
ATOM 1376 N N . ALA B 1 86 ? 14.305 44.412 3.627 1.00 22.75 66 ALA B N 1
ATOM 1377 C CA . ALA B 1 86 ? 15.333 44.850 2.698 1.00 22.26 66 ALA B CA 1
ATOM 1378 C C . ALA B 1 86 ? 15.012 44.395 1.279 1.00 21.18 66 ALA B C 1
ATOM 1379 O O . ALA B 1 86 ? 15.590 44.903 0.331 1.00 21.09 66 ALA B O 1
ATOM 1381 N N . ASN B 1 87 ? 14.100 43.443 1.145 1.00 20.27 67 ASN B N 1
ATOM 1382 C CA . ASN B 1 87 ? 14.023 42.649 -0.086 1.00 20.45 67 ASN B CA 1
ATOM 1383 C C . ASN B 1 87 ? 15.409 42.197 -0.524 1.00 19.52 67 ASN B C 1
ATOM 1384 O O . ASN B 1 87 ? 15.818 42.407 -1.660 1.00 18.99 67 ASN B O 1
ATOM 1389 N N . TRP B 1 88 ? 16.142 41.584 0.397 1.00 19.55 68 TRP B N 1
ATOM 1390 C CA . TRP B 1 88 ? 17.465 41.056 0.066 1.00 18.77 68 TRP B CA 1
ATOM 1391 C C . TRP B 1 88 ? 17.688 39.955 1.057 1.00 18.97 68 TRP B C 1
ATOM 1392 O O . TRP B 1 88 ? 17.627 40.188 2.249 1.00 19.15 68 TRP B O 1
ATOM 1403 N N . PRO B 1 89 ? 17.903 38.722 0.567 1.00 19.19 69 PRO B N 1
ATOM 1404 C CA . PRO B 1 89 ? 17.723 37.606 1.456 1.00 19.36 69 PRO B CA 1
ATOM 1405 C C . PRO B 1 89 ? 18.883 37.301 2.443 1.00 19.99 69 PRO B C 1
ATOM 1406 O O . PRO B 1 89 ? 18.692 36.508 3.377 1.00 19.25 69 PRO B O 1
ATOM 1410 N N . THR B 1 90 ? 20.049 37.927 2.246 1.00 18.70 70 THR B N 1
ATOM 1411 C CA . THR B 1 90 ? 21.271 37.396 2.882 1.00 17.93 70 THR B CA 1
ATOM 1412 C C . THR B 1 90 ? 22.066 38.457 3.619 1.00 17.47 70 THR B C 1
ATOM 1413 O O . THR B 1 90 ? 21.774 39.660 3.491 1.00 17.67 70 THR B O 1
ATOM 1417 N N . PHE B 1 91 ? 23.091 38.006 4.351 1.00 17.20 71 PHE B N 1
ATOM 1418 C CA . PHE B 1 91 ? 24.040 38.867 5.052 1.00 17.02 71 PHE B CA 1
ATOM 1419 C C . PHE B 1 91 ? 25.446 38.527 4.549 1.00 17.04 71 PHE B C 1
ATOM 1420 O O . PHE B 1 91 ? 25.715 37.381 4.192 1.00 16.95 71 PHE B O 1
ATOM 1428 N N . PRO B 1 92 ? 26.336 39.518 4.490 1.00 16.62 72 PRO B N 1
ATOM 1429 C CA . PRO B 1 92 ? 26.152 40.864 5.022 1.00 16.23 72 PRO B CA 1
ATOM 1430 C C . PRO B 1 92 ? 25.276 41.785 4.158 1.00 16.49 72 PRO B C 1
ATOM 1431 O O . PRO B 1 92 ? 25.022 41.512 2.973 1.00 17.10 72 PRO B O 1
ATOM 1435 N N . GLN B 1 93 ? 24.822 42.892 4.746 1.00 16.22 73 GLN B N 1
ATOM 1436 C CA . GLN B 1 93 ? 24.193 43.917 3.918 1.00 16.43 73 GLN B CA 1
ATOM 1437 C C . GLN B 1 93 ? 24.758 45.261 4.311 1.00 16.15 73 GLN B C 1
ATOM 1438 O O . GLN B 1 93 ? 24.724 45.613 5.497 1.00 16.80 73 GLN B O 1
ATOM 1444 N N . LEU B 1 94 ? 25.226 46.009 3.316 1.00 16.69 74 LEU B N 1
ATOM 1445 C CA . LEU B 1 94 ? 25.743 47.363 3.528 1.00 17.61 74 LEU B CA 1
ATOM 1446 C C . LEU B 1 94 ? 24.645 48.387 3.199 1.00 18.54 74 LEU B C 1
ATOM 1447 O O . LEU B 1 94 ? 24.093 48.394 2.085 1.00 19.55 74 LEU B O 1
ATOM 1452 N N . TRP B 1 95 ? 24.351 49.257 4.163 1.00 18.82 75 TRP B N 1
ATOM 1453 C CA . TRP B 1 95 ? 23.361 50.291 3.964 1.00 18.83 75 TRP B CA 1
ATOM 1454 C C . TRP B 1 95 ? 24.088 51.609 4.099 1.00 19.54 75 TRP B C 1
ATOM 1455 O O . TRP B 1 95 ? 24.884 51.798 5.028 1.00 19.01 75 TRP B O 1
ATOM 1466 N N . VAL B 1 96 ? 23.841 52.487 3.132 1.00 19.92 76 VAL B N 1
ATOM 1467 C CA . VAL B 1 96 ? 24.506 53.791 3.091 1.00 21.52 76 VAL B CA 1
ATOM 1468 C C . VAL B 1 96 ? 23.456 54.848 2.834 1.00 22.65 76 VAL B C 1
ATOM 1469 O O . VAL B 1 96 ? 22.745 54.786 1.828 1.00 20.99 76 VAL B O 1
ATOM 1473 N N . ASP B 1 97 ? 23.382 55.814 3.754 1.00 24.48 77 ASP B N 1
ATOM 1474 C CA . ASP B 1 97 ? 22.468 56.969 3.607 1.00 25.88 77 ASP B CA 1
ATOM 1475 C C . ASP B 1 97 ? 21.072 56.499 3.377 1.00 25.58 77 ASP B C 1
ATOM 1476 O O . ASP B 1 97 ? 20.366 57.016 2.507 1.00 26.11 77 ASP B O 1
ATOM 1481 N N . GLY B 1 98 ? 20.672 55.477 4.130 1.00 25.45 78 GLY B N 1
ATOM 1482 C CA . GLY B 1 98 ? 19.297 55.011 4.071 1.00 25.36 78 GLY B CA 1
ATOM 1483 C C . GLY B 1 98 ? 18.926 54.090 2.927 1.00 25.11 78 GLY B C 1
ATOM 1484 O O . GLY B 1 98 ? 17.755 53.709 2.789 1.00 25.90 78 GLY B O 1
ATOM 1485 N N . GLU B 1 99 ? 19.902 53.706 2.115 1.00 24.58 79 GLU B N 1
ATOM 1486 C CA . GLU B 1 99 ? 19.650 52.772 1.032 1.00 24.79 79 GLU B CA 1
ATOM 1487 C C . GLU B 1 99 ? 20.539 51.539 1.059 1.00 23.55 79 GLU B C 1
ATOM 1488 O O . GLU B 1 99 ? 21.693 51.616 1.455 1.00 22.29 79 GLU B O 1
ATOM 1494 N N . LEU B 1 100 ? 19.982 50.418 0.603 1.00 21.91 80 LEU B N 1
ATOM 1495 C CA . LEU B 1 100 ? 20.748 49.162 0.513 1.00 21.33 80 LEU B CA 1
ATOM 1496 C C . LEU B 1 100 ? 21.735 49.204 -0.652 1.00 21.07 80 LEU B C 1
ATOM 1497 O O . LEU B 1 100 ? 21.344 49.395 -1.811 1.00 21.86 80 LEU B O 1
ATOM 1502 N N . VAL B 1 101 ? 23.016 49.053 -0.351 1.00 19.52 81 VAL B N 1
ATOM 1503 C CA . VAL B 1 101 ? 24.039 49.031 -1.382 1.00 19.17 81 VAL B CA 1
ATOM 1504 C C . VAL B 1 101 ? 24.100 47.619 -1.910 1.00 19.52 81 VAL B C 1
ATOM 1505 O O . VAL B 1 101 ? 24.110 47.414 -3.113 1.00 19.51 81 VAL B O 1
ATOM 1509 N N . GLY B 1 102 ? 24.101 46.631 -1.028 1.00 19.12 82 GLY B N 1
ATOM 1510 C CA . GLY B 1 102 ? 24.199 45.259 -1.538 1.00 19.37 82 GLY B CA 1
ATOM 1511 C C . GLY B 1 102 ? 24.935 44.376 -0.561 1.00 18.96 82 GLY B C 1
ATOM 1512 O O . GLY B 1 102 ? 25.118 44.742 0.613 1.00 19.36 82 GLY B O 1
ATOM 1513 N N . GLY B 1 103 ? 25.315 43.188 -1.019 1.00 19.13 83 GLY B N 1
ATOM 1514 C CA . GLY B 1 103 ? 25.965 42.224 -0.147 1.00 17.83 83 GLY B CA 1
ATOM 1515 C C . GLY B 1 103 ? 27.482 42.169 -0.381 1.00 18.18 83 GLY B C 1
ATOM 1516 O O . GLY B 1 103 ? 28.083 43.102 -0.880 1.00 17.45 83 GLY B O 1
ATOM 1517 N N . CYS B 1 104 ? 28.098 41.055 -0.012 1.00 17.12 84 CYS B N 1
ATOM 1518 C CA . CYS B 1 104 ? 29.543 40.904 -0.092 1.00 18.12 84 CYS B CA 1
ATOM 1519 C C . CYS B 1 104 ? 30.047 41.125 -1.529 1.00 19.33 84 CYS B C 1
ATOM 1520 O O . CYS B 1 104 ? 30.953 41.957 -1.776 1.00 18.69 84 CYS B O 1
ATOM 1523 N N . ASP B 1 105 ? 29.454 40.408 -2.497 1.00 18.69 85 ASP B N 1
ATOM 1524 C CA . ASP B 1 105 ? 29.932 40.485 -3.868 1.00 20.01 85 ASP B CA 1
ATOM 1525 C C . ASP B 1 105 ? 29.800 41.894 -4.466 1.00 20.70 85 ASP B C 1
ATOM 1526 O O . ASP B 1 105 ? 30.710 42.358 -5.160 1.00 20.83 85 ASP B O 1
ATOM 1531 N N . ILE B 1 106 ? 28.722 42.591 -4.133 1.00 19.84 86 ILE B N 1
ATOM 1532 C CA . ILE B 1 106 ? 28.568 43.973 -4.598 1.00 20.00 86 ILE B CA 1
ATOM 1533 C C . ILE B 1 106 ? 29.616 44.890 -3.979 1.00 20.73 86 ILE B C 1
ATOM 1534 O O . ILE B 1 106 ? 30.269 45.689 -4.673 1.00 22.11 86 ILE B O 1
ATOM 1539 N N . VAL B 1 107 ? 29.801 44.780 -2.675 1.00 20.35 87 VAL B N 1
ATOM 1540 C CA . VAL B 1 107 ? 30.739 45.637 -1.965 1.00 21.22 87 VAL B CA 1
ATOM 1541 C C . VAL B 1 107 ? 32.193 45.426 -2.423 1.00 23.41 87 VAL B C 1
ATOM 1542 O O . VAL B 1 107 ? 32.990 46.380 -2.636 1.00 21.17 87 VAL B O 1
ATOM 1546 N N . ILE B 1 108 ? 32.588 44.171 -2.568 1.00 24.30 88 ILE B N 1
ATOM 1547 C CA . ILE B 1 108 ? 33.986 43.967 -2.946 1.00 26.80 88 ILE B CA 1
ATOM 1548 C C . ILE B 1 108 ? 34.257 44.414 -4.413 1.00 27.38 88 ILE B C 1
ATOM 1549 O O . ILE B 1 108 ? 35.330 44.977 -4.703 1.00 28.30 88 ILE B O 1
ATOM 1554 N N . GLU B 1 109 ? 33.296 44.233 -5.324 1.00 27.70 89 GLU B N 1
ATOM 1555 C CA . GLU B 1 109 ? 33.465 44.731 -6.722 1.00 29.32 89 GLU B CA 1
ATOM 1556 C C . GLU B 1 109 ? 33.523 46.258 -6.740 1.00 28.86 89 GLU B C 1
ATOM 1557 O O . GLU B 1 109 ? 34.315 46.841 -7.467 1.00 28.82 89 GLU B O 1
ATOM 1563 N N . MET B 1 110 ? 32.665 46.895 -5.954 1.00 28.00 90 MET B N 1
ATOM 1564 C CA . MET B 1 110 ? 32.662 48.362 -5.898 1.00 27.66 90 MET B CA 1
ATOM 1565 C C . MET B 1 110 ? 34.034 48.841 -5.403 1.00 28.09 90 MET B C 1
ATOM 1566 O O . MET B 1 110 ? 34.564 49.847 -5.897 1.00 28.40 90 MET B O 1
ATOM 1571 N N . TYR B 1 111 ? 34.608 48.135 -4.442 1.00 27.78 91 TYR B N 1
ATOM 1572 C CA . TYR B 1 111 ? 35.905 48.539 -3.884 1.00 30.10 91 TYR B CA 1
ATOM 1573 C C . TYR B 1 111 ? 36.974 48.403 -4.964 1.00 30.86 91 TYR B C 1
ATOM 1574 O O . TYR B 1 111 ? 37.839 49.272 -5.145 1.00 30.78 91 TYR B O 1
ATOM 1583 N N . GLN B 1 112 ? 36.926 47.309 -5.688 1.00 20.00 92 GLN B N 1
ATOM 1584 C CA . GLN B 1 112 ? 37.852 47.093 -6.769 1.00 20.00 92 GLN B CA 1
ATOM 1585 C C . GLN B 1 112 ? 37.811 48.157 -7.833 1.00 20.00 92 GLN B C 1
ATOM 1586 O O . GLN B 1 112 ? 38.825 48.542 -8.324 1.00 32.86 92 GLN B O 1
ATOM 1592 N N . ARG B 1 113 ? 36.620 48.582 -8.191 1.00 20.00 93 ARG B N 1
ATOM 1593 C CA . ARG B 1 113 ? 36.415 49.636 -9.155 1.00 20.00 93 ARG B CA 1
ATOM 1594 C C . ARG B 1 113 ? 36.602 51.053 -8.611 1.00 20.00 93 ARG B C 1
ATOM 1595 O O . ARG B 1 113 ? 36.554 51.990 -9.358 1.00 32.15 93 ARG B O 1
ATOM 1603 N N . GLY B 1 114 ? 36.801 51.187 -7.316 1.00 31.00 94 GLY B N 1
ATOM 1604 C CA . GLY B 1 114 ? 37.045 52.487 -6.677 1.00 30.91 94 GLY B CA 1
ATOM 1605 C C . GLY B 1 114 ? 35.760 53.253 -6.367 1.00 30.91 94 GLY B C 1
ATOM 1606 O O . GLY B 1 114 ? 35.798 54.424 -5.941 1.00 31.84 94 GLY B O 1
ATOM 1607 N N . GLU B 1 115 ? 34.627 52.613 -6.600 1.00 29.58 95 GLU B N 1
ATOM 1608 C CA . GLU B 1 115 ? 33.318 53.231 -6.415 1.00 29.24 95 GLU B CA 1
ATOM 1609 C C . GLU B 1 115 ? 32.943 53.303 -4.939 1.00 27.90 95 GLU B C 1
ATOM 1610 O O . GLU B 1 115 ? 32.269 54.233 -4.495 1.00 27.91 95 GLU B O 1
ATOM 1616 N N . LEU B 1 116 ? 33.390 52.325 -4.171 1.00 26.22 96 LEU B N 1
ATOM 1617 C CA . LEU B 1 116 ? 32.948 52.230 -2.793 1.00 25.41 96 LEU B CA 1
ATOM 1618 C C . LEU B 1 116 ? 33.643 53.330 -2.011 1.00 25.62 96 LEU B C 1
ATOM 1619 O O . LEU B 1 116 ? 33.042 53.955 -1.134 1.00 24.72 96 LEU B O 1
ATOM 1624 N N . GLN B 1 117 ? 34.918 53.548 -2.349 1.00 25.57 97 GLN B N 1
ATOM 1625 C CA . GLN B 1 117 ? 35.735 54.574 -1.739 1.00 26.43 97 GLN B CA 1
ATOM 1626 C C . GLN B 1 117 ? 35.085 55.934 -1.892 1.00 26.17 97 GLN B C 1
ATOM 1627 O O . GLN B 1 117 ? 35.037 56.704 -0.969 1.00 27.22 97 GLN B O 1
ATOM 1633 N N . GLN B 1 118 ? 34.635 56.210 -3.096 1.00 27.38 98 GLN B N 1
ATOM 1634 C CA . GLN B 1 118 ? 33.956 57.447 -3.461 1.00 28.35 98 GLN B CA 1
ATOM 1635 C C . GLN B 1 118 ? 32.657 57.634 -2.649 1.00 27.13 98 GLN B C 1
ATOM 1636 O O . GLN B 1 118 ? 32.409 58.694 -2.031 1.00 26.83 98 GLN B O 1
ATOM 1642 N N . LEU B 1 119 ? 31.839 56.576 -2.617 1.00 25.51 99 LEU B N 1
ATOM 1643 C CA . LEU B 1 119 ? 30.539 56.642 -1.945 1.00 23.64 99 LEU B CA 1
ATOM 1644 C C . LEU B 1 119 ? 30.750 56.848 -0.463 1.00 22.96 99 LEU B C 1
ATOM 1645 O O . LEU B 1 119 ? 30.055 57.623 0.198 1.00 22.15 99 LEU B O 1
ATOM 1650 N N . ILE B 1 120 ? 31.721 56.136 0.076 1.00 20.64 100 ILE B N 1
ATOM 1651 C CA . ILE B 1 120 ? 31.961 56.223 1.510 1.00 21.08 100 ILE B CA 1
ATOM 1652 C C . ILE B 1 120 ? 32.571 57.590 1.862 1.00 21.27 100 ILE B C 1
ATOM 1653 O O . ILE B 1 120 ? 32.148 58.218 2.819 1.00 21.42 100 ILE B O 1
ATOM 1658 N N . LYS B 1 121 ? 33.537 58.058 1.083 1.00 22.36 101 LYS B N 1
ATOM 1659 C CA . LYS B 1 121 ? 34.067 59.426 1.328 1.00 23.50 101 LYS B CA 1
ATOM 1660 C C . LYS B 1 121 ? 32.964 60.438 1.248 1.00 24.05 101 LYS B C 1
ATOM 1661 O O . LYS B 1 121 ? 32.822 61.272 2.137 1.00 25.02 101 LYS B O 1
ATOM 1667 N N . GLU B 1 122 ? 32.194 60.379 0.167 1.00 24.18 102 GLU B N 1
ATOM 1668 C CA . GLU B 1 122 ? 31.110 61.347 -0.044 1.00 25.53 102 GLU B CA 1
ATOM 1669 C C . GLU B 1 122 ? 30.164 61.342 1.152 1.00 24.30 102 GLU B C 1
ATOM 1670 O O . GLU B 1 122 ? 29.789 62.367 1.678 1.00 24.20 102 GLU B O 1
ATOM 1676 N N . THR B 1 123 ? 29.754 60.157 1.591 1.00 23.74 103 THR B N 1
ATOM 1677 C CA . THR B 1 123 ? 28.789 60.054 2.681 1.00 21.77 103 THR B CA 1
ATOM 1678 C C . THR B 1 123 ? 29.331 60.622 3.967 1.00 22.49 103 THR B C 1
ATOM 1679 O O . THR B 1 123 ? 28.657 61.408 4.651 1.00 21.89 103 THR B O 1
ATOM 1683 N N . ALA B 1 124 ? 30.553 60.233 4.335 1.00 22.55 104 ALA B N 1
ATOM 1684 C CA . ALA B 1 124 ? 31.101 60.726 5.596 1.00 22.59 104 ALA B CA 1
ATOM 1685 C C . ALA B 1 124 ? 31.267 62.274 5.576 1.00 22.41 104 ALA B C 1
ATOM 1686 O O 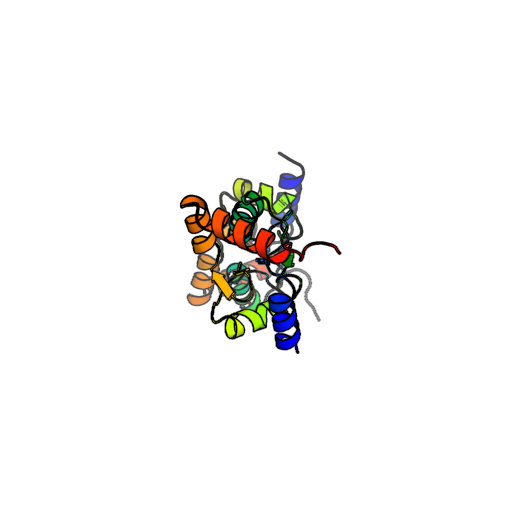. ALA B 1 124 ? 30.939 62.957 6.536 1.00 21.61 104 ALA B O 1
ATOM 1688 N N . ALA B 1 125 ? 31.743 62.822 4.463 1.00 22.20 105 ALA B N 1
ATOM 1689 C CA . ALA B 1 125 ? 31.955 64.272 4.387 1.00 22.71 105 ALA B CA 1
ATOM 1690 C C . ALA B 1 125 ? 30.640 65.057 4.409 1.00 22.78 105 ALA B C 1
ATOM 1691 O O . ALA B 1 125 ? 30.550 66.116 5.033 1.00 22.27 105 ALA B O 1
ATOM 1693 N N . LYS B 1 126 ? 29.632 64.549 3.705 1.00 22.89 106 LYS B N 1
ATOM 1694 C CA . LYS B 1 126 ? 28.321 65.189 3.673 1.00 24.13 106 LYS B CA 1
ATOM 1695 C C . LYS B 1 126 ? 27.742 65.186 5.057 1.00 24.30 106 LYS B C 1
ATOM 1696 O O . LYS B 1 126 ? 27.147 66.184 5.479 1.00 22.99 106 LYS B O 1
ATOM 1702 N N . TYR B 1 127 ? 27.900 64.064 5.784 1.00 24.17 107 TYR B N 1
ATOM 1703 C CA . TYR B 1 127 ? 27.344 64.018 7.128 1.00 25.35 107 TYR B CA 1
ATOM 1704 C C . TYR B 1 127 ? 28.082 64.859 8.164 1.00 25.45 107 TYR B C 1
ATOM 1705 O O . TYR B 1 127 ? 27.469 65.311 9.104 1.00 26.00 107 TYR B O 1
ATOM 1714 N N . LYS B 1 128 ? 29.370 65.091 7.976 1.00 24.91 108 LYS B N 1
ATOM 1715 C CA . 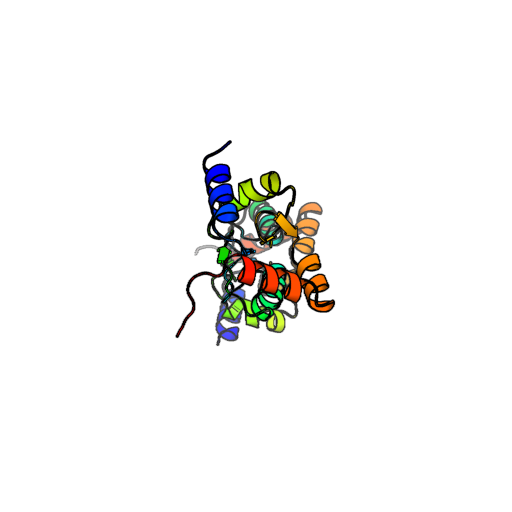LYS B 1 128 ? 30.141 65.930 8.894 1.00 26.12 108 LYS B CA 1
ATOM 1716 C C . LYS B 1 128 ? 30.015 67.431 8.586 1.00 25.55 108 LYS B C 1
ATOM 1717 O O . LYS B 1 128 ? 30.344 68.280 9.420 1.00 26.29 108 LYS B O 1
ATOM 1723 N N . SER B 1 129 ? 29.600 67.762 7.368 1.00 25.26 109 SER B N 1
ATOM 1724 C CA . SER B 1 129 ? 29.583 69.167 6.933 1.00 25.02 109 SER B CA 1
ATOM 1725 C C . SER B 1 129 ? 28.716 70.075 7.821 1.00 25.53 109 SER B C 1
ATOM 1726 O O . SER B 1 129 ? 27.597 69.720 8.187 1.00 25.03 109 SER B O 1
ATOM 1729 N N . GLU B 1 130 ? 29.238 71.267 8.143 1.00 25.39 110 GLU B N 1
ATOM 1730 C CA . GLU B 1 130 ? 28.529 72.201 9.018 1.00 25.75 110 GLU B CA 1
ATOM 1731 C C . GLU B 1 130 ? 28.419 73.570 8.341 1.00 25.03 110 GLU B C 1
ATOM 1732 O O . GLU B 1 130 ? 29.158 73.844 7.406 1.00 22.17 110 GLU B O 1
ATOM 1738 N N . GLU B 1 131 ? 27.480 74.407 8.818 1.00 25.86 111 GLU B N 1
ATOM 1739 C CA . GLU B 1 131 ? 27.379 75.800 8.434 1.00 27.67 111 GLU B CA 1
ATOM 1740 C C . GLU B 1 131 ? 28.523 76.603 9.062 1.00 28.32 111 GLU B C 1
ATOM 1741 O O . GLU B 1 131 ? 29.039 76.202 10.093 1.00 28.25 111 GLU B O 1
ATOM 1747 N N . PRO B 1 132 ? 28.946 77.718 8.424 1.00 29.38 112 PRO B N 1
ATOM 1748 C CA . PRO B 1 132 ? 30.009 78.553 9.004 1.00 30.88 112 PRO B CA 1
ATOM 1749 C C . PRO B 1 132 ? 29.638 78.958 10.423 1.00 32.92 112 PRO B C 1
ATOM 1750 O O . PRO B 1 132 ? 28.457 79.017 10.769 1.00 31.85 112 PRO B O 1
ATOM 1754 N N . ASP B 1 133 ? 30.637 79.194 11.264 1.00 36.28 113 ASP B N 1
ATOM 1755 C CA . ASP B 1 133 ? 30.325 79.713 12.582 1.00 39.53 113 ASP B CA 1
ATOM 1756 C C . ASP B 1 133 ? 29.961 81.191 12.433 1.00 41.17 113 ASP B C 1
ATOM 1757 O O . ASP B 1 133 ? 30.321 81.837 11.435 1.00 42.00 113 ASP B O 1
ATOM 1762 N N . ALA B 1 134 ? 29.231 81.722 13.404 1.00 42.77 114 ALA B N 1
ATOM 1763 C CA . ALA B 1 134 ? 28.903 83.158 13.405 1.00 44.11 114 ALA B CA 1
ATOM 1764 C C . ALA B 1 134 ? 28.292 83.593 14.722 1.00 45.06 114 ALA B C 1
ATOM 1765 O O . ALA B 1 134 ? 27.061 83.566 14.859 1.00 46.19 114 ALA B O 1
#

GO terms:
  GO:0005515 protein binding (F, IPI)
  GO:0051537 2 iron, 2 sulfur cluster binding (F, IDA)
  GO:0005829 cytosol (C, IDA)
  GO:0042803 protein homodimerization activity (F, IDA)
  GO:0016226 iron-sulfur cluster assembly (P, IDA)

Nearest PDB structures (foldseek):
  2wci-assembly1_A  TM=9.678E-01  e=2.104E-21  Escherichia coli
  2mma-assembly1_A  TM=9.406E-01  e=3.713E-11  Arabidopsis thaliana
  3zyw-assembly1_A  TM=9.489E-01  e=1.250E-09  Homo sapiens
  2yan-assembly2_B  TM=9.290E-01  e=1.032E-09  Homo sapiens
  5y4u-assembly1_A  TM=9.137E-01  e=4.789E-09  Saccharomyces cerevisiae S288C

InterPro domains:
  IPR002109 Glutaredoxin [PF00462] (17-81)
  IPR004480 Monothiol glutaredoxin-related [PTHR10293] (6-106)
  IPR004480 Monothiol glutaredoxin-related [TIGR00365] (5-101)
  IPR014434 Monothiol glutaredoxin [PIRSF005894] (2-107)
  IPR033658 Glutaredoxin, PICOT-like [cd03028] (8-97)
  IPR036249 Thioredoxin-like superfamily [SSF52833] (2-104)

Foldseek 3Di:
DDVVVVVVQCCLQVWQKEKEAADDQVDGPDPQRVQLSVLLVVLPDDGYYHNCVVVVSCLVPVCVVLVHNDDTWIHHRNHTQHTRVRSVVCSVVVNSSVSVVVRCVVPDDDDDD/DVVVVVQVQLQPWQKEKEAADDQVDGPDVQRVQLSVLLVVLPDDGYYDNCVVVVSCLVPVCVVLVHNDDTWIHHRNHTQHGSVSRVVCSVVVNSSVRRVVRRCVVVDDDDDD

Sequence (225 aa):
MSTTIEKIQRQIAENPILLYMKGSPKLPSCGFSAQAVQALAACGERFAYVDILQNPDIRAELPKYANWPTFPQLWVDGELVGGCDIVIEMYQRGELQQLIKETAAKYKSEEPDTTIEKIQRQIAENPILLYMKGSPKLPSCGFSAQAVQALAACGERFAYVDILQNPDIRAELPKYANWPTFPQLWVDGELVGGCDIVIEMYQRGELQQLIKETAAKYKSEEPDA

B-factor: mean 25.39, std 8.15, range [13.35, 68.85]

Organism: Escherichia coli (strain K12) (NCBI:txid83333)

Solvent-accessible surface area: 13141 Å² total; per-residue (Å²): 173,44,113,23,24,81,71,0,61,124,37,14,87,122,44,42,8,2,0,0,0,31,5,30,40,196,111,32,14,21,41,120,0,34,81,0,9,136,6,2,48,58,21,62,55,214,48,32,103,17,21,1,36,130,41,101,47,0,76,58,53,0,25,148,81,10,131,75,109,74,25,3,0,0,18,4,59,43,120,38,28,0,6,11,112,65,0,57,79,20,71,141,139,23,61,0,53,97,54,2,121,119,8,22,70,136,109,111,88,142,114,115,152,123,25,52,112,95,0,87,156,30,15,84,104,43,41,6,2,1,0,0,27,5,25,48,196,128,38,14,21,42,120,0,31,82,0,10,132,8,3,60,57,8,66,38,226,57,28,98,18,24,0,26,129,32,77,53,0,71,70,77,0,30,149,87,12,117,77,103,77,25,3,0,0,20,6,65,35,123,46,32,2,6,11,116,68,2,58,82,30,61,138,160,34,57,0,45,129,48,2,125,84,2,12,63,110,116,141,86,152,157,127,143,151